Protein AF-A0A8T4CBI4-F1 (afdb_monomer_lite)

pLDDT: mean 75.34, std 15.31, range [40.38, 96.62]

Organism: NCBI:txid3101447

Structure (mmCIF, N/CA/C/O backbone):
data_AF-A0A8T4CBI4-F1
#
_entry.id   AF-A0A8T4CBI4-F1
#
loop_
_atom_site.group_PDB
_atom_site.id
_atom_site.type_symbol
_atom_site.label_atom_id
_atom_site.label_alt_id
_atom_site.label_comp_id
_atom_site.label_asym_id
_atom_site.label_entity_id
_atom_site.label_seq_id
_atom_site.pdbx_PDB_ins_code
_atom_site.Cartn_x
_atom_site.Cartn_y
_atom_site.Cartn_z
_atom_site.occupancy
_atom_site.B_iso_or_equiv
_atom_site.auth_seq_id
_atom_site.auth_comp_id
_atom_site.auth_asym_id
_atom_site.auth_atom_id
_atom_site.pdbx_PDB_model_num
ATOM 1 N N . MET A 1 1 ? 56.272 12.645 -73.907 1.00 56.94 1 MET A N 1
ATOM 2 C CA . MET A 1 1 ? 56.047 13.075 -72.500 1.00 56.94 1 MET A CA 1
ATOM 3 C C . MET A 1 1 ? 54.605 13.491 -72.142 1.00 56.94 1 MET A C 1
ATOM 5 O O . MET A 1 1 ? 54.309 13.573 -70.959 1.00 56.94 1 MET A O 1
ATOM 9 N N . SER A 1 2 ? 53.680 13.705 -73.094 1.00 59.00 2 SER A N 1
ATOM 10 C CA . SER A 1 2 ? 52.311 14.206 -72.811 1.00 59.00 2 SER A CA 1
ATOM 11 C C . SER A 1 2 ? 51.324 13.160 -72.234 1.00 59.00 2 SER A C 1
ATOM 13 O O . SER A 1 2 ? 50.484 13.489 -71.396 1.00 59.00 2 SER A O 1
ATOM 15 N N . ALA A 1 3 ? 51.456 11.877 -72.597 1.00 58.94 3 ALA A N 1
ATOM 16 C CA . ALA A 1 3 ? 50.521 10.820 -72.178 1.00 58.94 3 ALA A CA 1
ATOM 17 C C . ALA A 1 3 ? 50.586 10.481 -70.672 1.00 58.94 3 ALA A C 1
ATOM 19 O O . ALA A 1 3 ? 49.548 10.287 -70.037 1.00 58.94 3 ALA A O 1
ATOM 20 N N . ASN A 1 4 ? 51.781 10.504 -70.068 1.00 58.34 4 ASN A N 1
ATOM 21 C CA . ASN A 1 4 ? 51.952 10.207 -68.639 1.00 58.34 4 ASN A CA 1
ATOM 22 C C . ASN A 1 4 ? 51.304 11.261 -67.730 1.00 58.34 4 ASN A C 1
ATOM 24 O O . ASN A 1 4 ? 50.775 10.919 -66.675 1.00 58.34 4 ASN A O 1
ATOM 28 N N . LYS A 1 5 ? 51.258 12.531 -68.155 1.00 59.59 5 LYS A N 1
ATOM 29 C CA . LYS A 1 5 ? 50.624 13.609 -67.381 1.00 59.59 5 LYS A CA 1
ATOM 30 C C . LYS A 1 5 ? 49.101 13.431 -67.302 1.00 59.59 5 LYS A C 1
ATOM 32 O O . LYS A 1 5 ? 48.516 13.604 -66.236 1.00 59.59 5 LYS A O 1
ATOM 37 N N . LYS A 1 6 ? 48.451 13.015 -68.399 1.00 60.78 6 LYS A N 1
ATOM 38 C CA . LYS A 1 6 ? 46.998 12.750 -68.424 1.00 60.78 6 LYS A CA 1
ATOM 39 C C . LYS A 1 6 ? 46.601 11.554 -67.551 1.00 60.78 6 LYS A C 1
ATOM 41 O O . LYS A 1 6 ? 45.594 11.634 -66.852 1.00 60.78 6 LYS A O 1
ATOM 46 N N . LEU A 1 7 ? 47.403 10.488 -67.545 1.00 60.47 7 LEU A N 1
ATOM 47 C CA . LEU A 1 7 ? 47.149 9.285 -66.742 1.00 60.47 7 LEU A CA 1
ATOM 48 C C . LEU A 1 7 ? 47.291 9.556 -65.234 1.00 60.47 7 LEU A C 1
ATOM 50 O O . LEU A 1 7 ? 46.449 9.123 -64.447 1.00 60.47 7 LEU A O 1
ATOM 54 N N . TRP A 1 8 ? 48.286 10.358 -64.842 1.00 60.00 8 TRP A N 1
ATOM 55 C CA . TRP A 1 8 ? 48.446 10.824 -63.461 1.00 60.00 8 TRP A CA 1
ATOM 56 C C . TRP A 1 8 ? 47.284 11.713 -63.000 1.00 60.00 8 TRP A C 1
ATOM 58 O O . TRP A 1 8 ? 46.697 11.446 -61.955 1.00 60.00 8 TRP A O 1
ATOM 68 N N . HIS A 1 9 ? 46.870 12.701 -63.803 1.00 60.59 9 HIS A N 1
ATOM 69 C CA . HIS A 1 9 ? 45.716 13.553 -63.475 1.00 60.59 9 HIS A CA 1
ATOM 70 C C . HIS A 1 9 ? 44.368 12.811 -63.481 1.00 60.59 9 HIS A C 1
ATOM 72 O O . HIS A 1 9 ? 43.396 13.293 -62.898 1.00 60.59 9 HIS A O 1
ATOM 78 N N . SER A 1 10 ? 44.270 11.676 -64.176 1.00 64.50 10 SER A N 1
ATOM 79 C CA . SER A 1 10 ? 43.094 10.800 -64.138 1.00 64.50 10 SER A CA 1
ATOM 80 C C . SER A 1 10 ? 43.051 9.993 -62.841 1.00 64.50 10 SER A C 1
ATOM 82 O O . SER A 1 10 ? 42.012 9.950 -62.185 1.00 64.50 10 SER A O 1
ATOM 84 N N . LYS A 1 11 ? 44.181 9.393 -62.436 1.00 64.31 11 LYS A N 1
ATOM 85 C CA . LYS A 1 11 ? 44.272 8.628 -61.183 1.00 64.31 11 LYS A CA 1
ATOM 86 C C . LYS A 1 11 ? 44.026 9.512 -59.960 1.00 64.31 11 LYS A C 1
ATOM 88 O O . LYS A 1 11 ? 43.230 9.141 -59.106 1.00 64.31 11 LYS A O 1
ATOM 93 N N . THR A 1 12 ? 44.611 10.710 -59.901 1.00 69.69 12 THR A N 1
ATOM 94 C CA . THR A 1 12 ? 44.400 11.625 -58.764 1.00 69.69 12 THR A CA 1
ATOM 95 C C . THR A 1 12 ? 42.949 12.097 -58.636 1.00 69.69 12 THR A C 1
ATOM 97 O O . THR A 1 12 ? 42.448 12.212 -57.522 1.00 69.69 12 THR A O 1
ATOM 100 N N . ARG A 1 13 ? 42.233 12.284 -59.755 1.00 69.12 13 ARG A N 1
ATOM 101 C CA . ARG A 1 13 ? 40.793 12.605 -59.752 1.00 69.12 13 ARG A CA 1
ATOM 102 C C . ARG A 1 13 ? 39.902 11.435 -59.332 1.00 69.12 13 ARG A C 1
ATOM 104 O O . ARG A 1 13 ? 38.857 11.660 -58.731 1.00 69.12 13 ARG A O 1
ATOM 111 N N . ALA A 1 14 ? 40.282 10.196 -59.641 1.00 73.88 14 ALA A N 1
ATOM 112 C CA . ALA A 1 14 ? 39.563 9.019 -59.156 1.00 73.88 14 ALA A CA 1
ATOM 113 C C . ALA A 1 14 ? 39.744 8.842 -57.638 1.00 73.88 14 ALA A C 1
ATOM 115 O O . ALA A 1 14 ? 38.766 8.601 -56.937 1.00 73.88 14 ALA A O 1
ATOM 116 N N . HIS A 1 15 ? 40.961 9.055 -57.122 1.00 77.75 15 HIS A N 1
ATOM 117 C CA . HIS A 1 15 ? 41.234 9.025 -55.682 1.00 77.75 15 HIS A CA 1
ATOM 118 C C . HIS A 1 15 ? 40.478 10.118 -54.919 1.00 77.75 15 HIS A C 1
ATOM 120 O O . HIS A 1 15 ? 39.881 9.821 -53.888 1.00 77.75 15 HIS A O 1
ATOM 126 N N . SER A 1 16 ? 40.426 11.350 -55.439 1.00 81.19 16 SER A N 1
ATOM 127 C CA . SER A 1 16 ? 39.676 12.428 -54.781 1.00 81.19 16 SER A CA 1
ATOM 128 C C . SER A 1 16 ? 38.166 12.168 -54.764 1.00 81.19 16 SER A C 1
ATOM 130 O O . SER A 1 16 ? 37.506 12.455 -53.770 1.00 81.19 16 SER A O 1
ATOM 132 N N . ARG A 1 17 ? 37.611 11.576 -55.831 1.00 79.12 17 ARG A N 1
ATOM 133 C CA . ARG A 1 17 ? 36.195 11.170 -55.889 1.00 79.12 17 ARG A CA 1
ATOM 134 C C . ARG A 1 17 ? 35.881 10.008 -54.951 1.00 79.12 17 ARG A C 1
ATOM 136 O O . ARG A 1 17 ? 34.849 10.039 -54.293 1.00 79.12 17 ARG A O 1
ATOM 143 N N . ALA A 1 18 ? 36.766 9.015 -54.868 1.00 78.31 18 ALA A N 1
ATOM 144 C CA . ALA A 1 18 ? 36.611 7.896 -53.943 1.00 78.31 18 ALA A CA 1
ATOM 145 C C . ALA A 1 18 ? 36.666 8.372 -52.485 1.00 78.31 18 ALA A C 1
ATOM 147 O O . ALA A 1 18 ? 35.815 7.994 -51.689 1.00 78.31 18 ALA A O 1
ATOM 148 N N . GLN A 1 19 ? 37.604 9.260 -52.146 1.00 85.31 19 GLN A N 1
ATOM 149 C CA . GLN A 1 19 ? 37.692 9.838 -50.807 1.00 85.31 19 GLN A CA 1
ATOM 150 C C . GLN A 1 19 ? 36.452 10.675 -50.466 1.00 85.31 19 GLN A C 1
ATOM 152 O O . GLN A 1 19 ? 35.907 10.517 -49.380 1.00 85.31 19 GLN A O 1
ATOM 157 N N . ALA A 1 20 ? 35.957 11.493 -51.400 1.00 86.62 20 ALA A N 1
ATOM 158 C CA . ALA A 1 20 ? 34.727 12.260 -51.201 1.00 86.62 20 ALA A CA 1
ATOM 159 C C . ALA A 1 20 ? 33.507 11.354 -50.951 1.00 86.62 20 ALA A C 1
ATOM 161 O O . ALA A 1 20 ? 32.735 11.619 -50.035 1.00 86.62 20 ALA A O 1
ATOM 162 N N . ALA A 1 21 ? 33.370 10.258 -51.705 1.00 89.00 21 ALA A N 1
ATOM 163 C CA . ALA A 1 21 ? 32.294 9.286 -51.512 1.00 89.00 21 ALA A CA 1
ATOM 164 C C . ALA A 1 21 ? 32.385 8.566 -50.154 1.00 89.00 21 ALA A C 1
ATOM 166 O O . ALA A 1 21 ? 31.369 8.346 -49.501 1.00 89.00 21 ALA A O 1
ATOM 167 N N . VAL A 1 22 ? 33.598 8.228 -49.702 1.00 89.25 22 VAL A N 1
ATOM 168 C CA . VAL A 1 22 ? 33.826 7.620 -48.379 1.00 89.25 22 VAL A CA 1
ATOM 169 C C . VAL A 1 22 ? 33.464 8.598 -47.261 1.00 89.25 22 VAL A C 1
ATOM 171 O O . VAL A 1 22 ? 32.841 8.200 -46.281 1.00 89.25 22 VAL A O 1
ATOM 174 N N . THR A 1 23 ? 33.821 9.875 -47.400 1.00 89.75 23 THR A N 1
ATOM 175 C CA . THR A 1 23 ? 33.485 10.907 -46.413 1.00 89.75 23 THR A CA 1
ATOM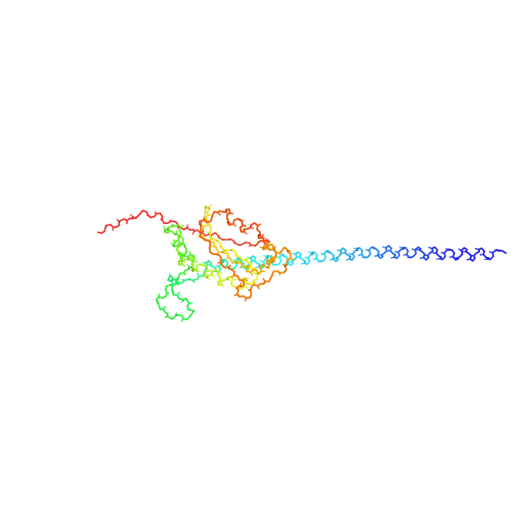 176 C C . THR A 1 23 ? 31.977 11.157 -46.339 1.00 89.75 23 THR A C 1
ATOM 178 O O . THR A 1 23 ? 31.442 11.228 -45.238 1.00 89.75 23 THR A O 1
ATOM 181 N N . ASP A 1 24 ? 31.281 11.217 -47.477 1.00 90.25 24 ASP A N 1
ATOM 182 C CA . ASP A 1 24 ? 29.820 11.374 -47.534 1.00 90.25 24 ASP A CA 1
ATOM 183 C C . ASP A 1 24 ? 29.086 10.178 -46.902 1.00 90.25 24 ASP A C 1
ATOM 185 O O . ASP A 1 24 ? 28.220 10.344 -46.041 1.00 90.25 24 ASP A O 1
ATOM 189 N N . ALA A 1 25 ? 29.520 8.952 -47.218 1.00 93.56 25 ALA A N 1
ATOM 190 C CA . ALA A 1 25 ? 28.998 7.741 -46.588 1.00 93.56 25 ALA A CA 1
ATOM 191 C C . ALA A 1 25 ? 29.244 7.714 -45.068 1.00 93.56 25 ALA A C 1
ATOM 193 O O . ALA A 1 25 ? 28.381 7.277 -44.308 1.00 93.56 25 ALA A O 1
ATOM 194 N N . LEU A 1 26 ? 30.399 8.202 -44.604 1.00 93.44 26 LEU A N 1
ATOM 195 C CA . LEU A 1 26 ? 30.724 8.277 -43.180 1.00 93.44 26 LEU A CA 1
ATOM 196 C C . LEU A 1 26 ? 29.842 9.306 -42.458 1.00 93.44 26 LEU A C 1
ATOM 198 O O . LEU A 1 26 ? 29.336 9.013 -41.375 1.00 93.44 26 LEU A O 1
ATOM 202 N N . PHE A 1 27 ? 29.586 10.468 -43.068 1.00 93.81 27 PHE A N 1
ATOM 203 C CA . PHE A 1 27 ? 28.633 11.443 -42.531 1.00 93.81 27 PHE A CA 1
ATOM 204 C C . PHE A 1 27 ? 27.212 10.879 -42.466 1.00 93.81 27 PHE A C 1
ATOM 206 O O . PHE A 1 27 ? 26.548 11.029 -41.440 1.00 93.81 27 PHE A O 1
ATOM 213 N N . LEU A 1 28 ? 26.769 10.166 -43.505 1.00 94.81 28 LEU A N 1
ATOM 214 C CA . LEU A 1 28 ? 25.471 9.496 -43.499 1.00 94.81 28 LEU A CA 1
ATOM 215 C C . LEU A 1 28 ? 25.377 8.469 -42.360 1.00 94.81 28 LEU A C 1
ATOM 217 O O . LEU A 1 28 ? 24.390 8.454 -41.628 1.00 94.81 28 LEU A O 1
ATOM 221 N N . LEU A 1 29 ? 26.413 7.649 -42.158 1.00 95.06 29 LEU A N 1
ATOM 222 C CA . LEU A 1 29 ? 26.451 6.672 -41.067 1.00 95.06 29 LEU A CA 1
ATOM 223 C C . LEU A 1 29 ? 26.423 7.331 -39.683 1.00 95.06 29 LEU A C 1
ATOM 225 O O . LEU A 1 29 ? 25.732 6.832 -38.795 1.00 95.06 29 LEU A O 1
ATOM 229 N N . ILE A 1 30 ? 27.111 8.459 -39.482 1.00 96.00 30 ILE A N 1
ATOM 230 C CA . ILE A 1 30 ? 27.039 9.229 -38.227 1.00 96.00 30 ILE A CA 1
ATOM 231 C C . ILE A 1 30 ? 25.616 9.752 -37.982 1.00 96.00 30 ILE A C 1
ATOM 233 O O . ILE A 1 30 ? 25.094 9.651 -36.869 1.00 96.00 30 ILE A O 1
ATOM 237 N N . ILE A 1 31 ? 24.953 10.277 -39.012 1.00 95.44 31 ILE A N 1
ATOM 238 C CA . ILE A 1 31 ? 23.580 10.782 -38.883 1.00 95.44 31 ILE A CA 1
ATOM 239 C C . ILE A 1 31 ? 22.623 9.632 -38.552 1.00 95.44 31 ILE A C 1
ATOM 241 O O . ILE A 1 31 ? 21.851 9.728 -37.602 1.00 95.44 31 ILE A O 1
ATOM 245 N N . VAL A 1 32 ? 22.705 8.514 -39.276 1.00 96.62 32 VAL A N 1
ATOM 246 C CA . VAL A 1 32 ? 21.825 7.357 -39.050 1.00 96.62 32 VAL A CA 1
ATOM 247 C C . VAL A 1 32 ? 22.067 6.744 -37.670 1.00 96.62 32 VAL A C 1
ATOM 249 O O . VAL A 1 32 ? 21.110 6.511 -36.935 1.00 96.62 32 VAL A O 1
ATOM 252 N N . SER A 1 33 ? 23.327 6.534 -37.281 1.00 95.50 33 SER A N 1
ATOM 253 C CA . SER A 1 33 ? 23.673 5.986 -35.963 1.00 95.50 33 SER A CA 1
ATOM 254 C C . SER A 1 33 ? 23.206 6.887 -34.818 1.00 95.50 33 SER A C 1
ATOM 256 O O . SER A 1 33 ? 22.583 6.390 -33.879 1.00 95.50 33 SER A O 1
ATOM 258 N N . SER A 1 34 ? 23.412 8.204 -34.907 1.00 95.31 34 SER A N 1
ATOM 259 C CA . SER A 1 34 ? 22.943 9.138 -33.876 1.00 95.31 34 SER A CA 1
ATOM 260 C C . SER A 1 34 ? 21.417 9.155 -33.769 1.00 95.31 34 SER A C 1
ATOM 262 O O . SER A 1 34 ? 20.882 9.106 -32.661 1.00 95.31 34 SER A O 1
ATOM 264 N N . LEU A 1 35 ? 20.710 9.113 -34.902 1.00 95.81 35 LEU A N 1
ATOM 265 C CA . LEU A 1 35 ? 19.251 9.056 -34.933 1.00 95.81 35 LEU A CA 1
ATOM 266 C C . LEU A 1 35 ? 18.718 7.731 -34.365 1.00 95.81 35 LEU A C 1
ATOM 268 O O . LEU A 1 35 ? 17.775 7.739 -33.579 1.00 95.81 35 LEU A O 1
ATOM 272 N N . THR A 1 36 ? 19.358 6.599 -34.674 1.00 96.62 36 THR A N 1
ATOM 273 C CA . THR A 1 36 ? 18.994 5.298 -34.084 1.00 96.62 36 THR A CA 1
ATOM 274 C C . THR A 1 36 ? 19.276 5.234 -32.585 1.00 96.62 36 THR A C 1
ATOM 276 O O . THR A 1 36 ? 18.447 4.721 -31.837 1.00 96.62 36 THR A O 1
ATOM 279 N N . GLY A 1 37 ? 20.395 5.802 -32.123 1.00 96.38 37 GLY A N 1
ATOM 280 C CA . GLY A 1 37 ? 20.727 5.869 -30.701 1.00 96.38 37 GLY A CA 1
ATOM 281 C C . GLY A 1 37 ? 19.736 6.742 -29.936 1.00 96.38 37 GLY A C 1
ATOM 282 O O . GLY A 1 37 ? 19.248 6.348 -28.878 1.00 96.38 37 GLY A O 1
ATOM 283 N N . PHE A 1 38 ? 19.367 7.889 -30.509 1.00 95.69 38 PHE A N 1
ATOM 284 C CA . PHE A 1 38 ? 18.336 8.757 -29.952 1.00 95.69 38 PHE A CA 1
ATOM 285 C C . PHE A 1 38 ? 16.977 8.050 -29.866 1.00 95.69 38 PHE A C 1
ATOM 287 O O . PHE A 1 38 ? 16.362 8.045 -28.800 1.00 95.69 38 PHE A O 1
ATOM 294 N N . LEU A 1 39 ? 16.529 7.407 -30.950 1.00 95.56 39 LEU A N 1
ATOM 295 C CA . LEU A 1 39 ? 15.267 6.660 -30.968 1.00 95.56 39 LEU A CA 1
ATOM 296 C C . LEU A 1 39 ? 15.263 5.511 -29.957 1.00 95.56 39 LEU A C 1
ATOM 298 O O . LEU A 1 39 ? 14.252 5.288 -29.296 1.00 95.56 39 LEU A O 1
ATOM 302 N N . PHE A 1 40 ? 16.389 4.815 -29.799 1.00 96.31 40 PHE A N 1
ATOM 303 C CA . PHE A 1 40 ? 16.523 3.745 -28.817 1.00 96.31 40 PHE A CA 1
ATOM 304 C C . PHE A 1 40 ? 16.389 4.268 -27.383 1.00 96.31 40 PHE A C 1
ATOM 306 O O . PHE A 1 40 ? 15.603 3.732 -26.604 1.00 96.31 40 PHE A O 1
ATOM 313 N N . ILE A 1 41 ? 17.101 5.347 -27.040 1.00 94.88 41 ILE A N 1
ATOM 314 C CA . ILE A 1 41 ? 17.013 5.972 -25.712 1.00 94.88 41 ILE A CA 1
ATOM 315 C C . ILE A 1 41 ? 15.592 6.474 -25.451 1.00 94.88 41 ILE A C 1
ATOM 317 O O . ILE A 1 41 ? 15.051 6.265 -24.366 1.00 94.88 41 ILE A O 1
ATOM 321 N N . PHE A 1 42 ? 14.972 7.112 -26.445 1.00 95.44 42 PHE A N 1
ATOM 322 C CA . PHE A 1 42 ? 13.598 7.586 -26.342 1.00 95.44 42 PHE A CA 1
ATOM 323 C C . PHE A 1 42 ? 12.624 6.432 -26.079 1.00 95.44 42 PHE A C 1
ATOM 325 O O . PHE A 1 42 ? 11.854 6.496 -25.123 1.00 95.44 42 PHE A O 1
ATOM 332 N N . ALA A 1 43 ? 12.693 5.356 -26.866 1.00 94.25 43 ALA A N 1
ATOM 333 C CA . ALA A 1 43 ? 11.831 4.188 -26.702 1.00 94.25 43 ALA A CA 1
ATOM 334 C C . ALA A 1 43 ? 12.039 3.501 -25.342 1.00 94.25 43 ALA A C 1
ATOM 336 O O . ALA A 1 43 ? 11.063 3.151 -24.677 1.00 94.25 43 ALA A O 1
ATOM 337 N N . ALA A 1 44 ? 13.290 3.361 -24.893 1.00 93.38 44 ALA A N 1
ATOM 338 C CA . ALA A 1 44 ? 13.614 2.772 -23.596 1.00 93.38 44 ALA A CA 1
ATOM 339 C C . ALA A 1 44 ? 13.059 3.608 -22.430 1.00 93.38 44 ALA A C 1
ATOM 341 O O . ALA A 1 44 ? 12.428 3.070 -21.519 1.00 93.38 44 ALA A O 1
ATOM 342 N N . ASN A 1 45 ? 13.242 4.930 -22.476 1.00 93.31 45 ASN A N 1
ATOM 343 C CA . ASN A 1 45 ? 12.732 5.834 -21.446 1.00 93.31 45 ASN A CA 1
ATOM 344 C C . ASN A 1 45 ? 11.204 5.905 -21.446 1.00 93.31 45 ASN A C 1
ATOM 346 O O . ASN A 1 45 ? 10.598 5.937 -20.378 1.00 93.31 45 ASN A O 1
ATOM 350 N N . TYR A 1 46 ? 10.581 5.897 -22.625 1.00 93.69 46 TYR A N 1
ATOM 351 C CA . TYR A 1 46 ? 9.129 5.852 -22.749 1.00 93.69 46 TYR A CA 1
ATOM 352 C C . TYR A 1 46 ? 8.560 4.558 -22.157 1.00 93.69 46 TYR A C 1
ATOM 354 O O . TYR A 1 46 ? 7.659 4.615 -21.325 1.00 93.69 46 TYR A O 1
ATOM 362 N N . GLY A 1 47 ? 9.129 3.401 -22.515 1.00 89.69 47 GLY A N 1
ATOM 363 C CA . GLY A 1 47 ? 8.706 2.107 -21.976 1.00 89.69 47 GLY A CA 1
ATOM 364 C C . GLY A 1 47 ? 8.831 2.047 -20.455 1.00 89.69 47 GLY A C 1
ATOM 365 O O . GLY A 1 47 ? 7.897 1.624 -19.776 1.00 89.69 47 GLY A O 1
ATOM 366 N N . LYS A 1 48 ? 9.941 2.558 -19.909 1.00 91.06 48 LYS A N 1
ATOM 367 C CA . LYS A 1 48 ? 10.118 2.690 -18.460 1.00 91.06 48 LYS A CA 1
ATOM 368 C C . LYS A 1 48 ? 9.056 3.599 -17.835 1.00 91.06 48 LYS A C 1
ATOM 370 O O . LYS A 1 48 ? 8.433 3.208 -16.857 1.00 91.06 48 LYS A O 1
ATOM 375 N N . GLY A 1 49 ? 8.819 4.775 -18.416 1.00 91.06 49 GLY A N 1
ATOM 376 C CA . GLY A 1 49 ? 7.832 5.730 -17.910 1.00 91.06 49 GLY A CA 1
ATOM 377 C C . GLY A 1 49 ? 6.411 5.163 -17.884 1.00 91.06 49 GLY A C 1
ATOM 378 O O . GLY A 1 49 ? 5.713 5.313 -16.884 1.00 91.06 49 GLY A O 1
ATOM 379 N N . ILE A 1 50 ? 6.004 4.459 -18.944 1.00 91.12 50 ILE A N 1
ATOM 380 C CA . ILE A 1 50 ? 4.699 3.789 -19.000 1.00 91.12 50 ILE A CA 1
ATOM 381 C C . ILE A 1 50 ? 4.621 2.652 -17.983 1.00 91.12 50 ILE A C 1
ATOM 383 O O . ILE A 1 50 ? 3.631 2.565 -17.267 1.00 91.12 50 ILE A O 1
ATOM 387 N N . SER A 1 51 ? 5.657 1.816 -17.868 1.00 89.81 51 SER A N 1
ATOM 388 C CA . SER A 1 51 ? 5.677 0.741 -16.870 1.00 89.81 51 SER A CA 1
ATOM 389 C C . SER A 1 51 ? 5.549 1.285 -15.445 1.00 89.81 51 SER A C 1
ATOM 391 O O . SER A 1 51 ? 4.772 0.753 -14.657 1.00 89.81 51 SER A O 1
ATOM 393 N N . ASP A 1 52 ? 6.273 2.358 -15.118 1.00 87.81 52 ASP A N 1
ATOM 394 C CA . ASP A 1 52 ? 6.198 3.006 -13.807 1.00 87.81 52 ASP A CA 1
ATOM 395 C C . ASP A 1 52 ? 4.802 3.603 -13.556 1.00 87.81 52 ASP A C 1
ATOM 397 O O . ASP A 1 52 ? 4.290 3.540 -12.437 1.00 87.81 52 ASP A O 1
ATOM 401 N N . GLN A 1 53 ? 4.169 4.169 -14.588 1.00 88.50 53 GLN A N 1
ATOM 402 C CA . GLN A 1 53 ? 2.824 4.735 -14.500 1.00 88.50 53 GLN A CA 1
ATOM 403 C C . GLN A 1 53 ? 1.746 3.660 -14.314 1.00 88.50 53 GLN A C 1
ATOM 405 O O . GLN A 1 53 ? 0.873 3.834 -13.467 1.00 88.50 53 GLN A O 1
ATOM 410 N N . VAL A 1 54 ? 1.816 2.558 -15.065 1.00 89.19 54 VAL A N 1
ATOM 411 C CA . VAL A 1 54 ? 0.887 1.423 -14.938 1.00 89.19 54 VAL A CA 1
ATOM 412 C C . VAL A 1 54 ? 0.979 0.832 -13.536 1.00 89.19 54 VAL A C 1
ATOM 414 O O . VAL A 1 54 ? -0.025 0.787 -12.838 1.00 89.19 54 VAL A O 1
ATOM 417 N N . ASN A 1 55 ? 2.191 0.531 -13.061 1.00 87.44 55 ASN A N 1
ATOM 418 C CA . ASN A 1 55 ? 2.394 -0.010 -11.715 1.00 87.44 55 ASN A CA 1
ATOM 419 C C . ASN A 1 55 ? 1.843 0.921 -10.619 1.00 87.44 55 ASN A C 1
ATOM 421 O O . ASN A 1 55 ? 1.245 0.466 -9.647 1.00 87.44 55 ASN A O 1
ATOM 425 N N . ARG A 1 56 ? 2.025 2.242 -10.756 1.00 86.19 56 ARG A N 1
ATOM 426 C CA . ARG A 1 56 ? 1.456 3.215 -9.807 1.00 86.19 56 ARG A CA 1
ATOM 427 C C . ARG A 1 56 ? -0.071 3.220 -9.827 1.00 86.19 56 ARG A C 1
ATOM 429 O O . ARG A 1 56 ? -0.671 3.299 -8.756 1.00 86.19 56 ARG A O 1
ATOM 436 N N . ASN A 1 57 ? -0.677 3.167 -11.010 1.00 88.56 57 ASN A N 1
ATOM 437 C CA . ASN A 1 57 ? -2.129 3.147 -11.157 1.00 88.56 57 ASN A CA 1
ATOM 438 C C . ASN A 1 57 ? -2.725 1.858 -10.584 1.00 88.56 57 ASN A C 1
ATOM 440 O O . ASN A 1 57 ? -3.641 1.945 -9.772 1.00 88.56 57 ASN A O 1
ATOM 444 N N . ASP A 1 58 ? -2.152 0.699 -10.909 1.00 89.44 58 ASP A N 1
ATOM 445 C CA . ASP A 1 58 ? -2.595 -0.600 -10.394 1.00 89.44 58 ASP A CA 1
ATOM 446 C C . ASP A 1 58 ? -2.535 -0.632 -8.860 1.00 89.44 58 ASP A C 1
ATOM 448 O O . ASP A 1 58 ? -3.495 -1.018 -8.193 1.00 89.44 58 ASP A O 1
ATOM 452 N N . ASN A 1 59 ? -1.443 -0.126 -8.276 1.00 88.00 59 ASN A N 1
ATOM 453 C CA . ASN A 1 59 ? -1.299 -0.026 -6.824 1.00 88.00 59 ASN A CA 1
ATOM 454 C C . ASN A 1 59 ? -2.332 0.922 -6.201 1.00 88.00 59 ASN A C 1
ATOM 456 O O . ASN A 1 59 ? -2.834 0.660 -5.109 1.00 88.00 59 ASN A O 1
ATOM 460 N N . PHE A 1 60 ? -2.663 2.024 -6.878 1.00 88.69 60 PHE A N 1
ATOM 461 C CA . PHE A 1 60 ? -3.659 2.979 -6.396 1.00 88.69 60 PHE A CA 1
ATOM 462 C C . PHE A 1 60 ? -5.071 2.390 -6.448 1.00 88.69 60 PHE A C 1
ATOM 464 O O . PHE A 1 60 ? -5.833 2.516 -5.488 1.00 88.69 60 PHE A O 1
ATOM 471 N N . GLU A 1 61 ? -5.417 1.719 -7.545 1.00 90.38 61 GLU A N 1
ATOM 472 C CA . GLU A 1 61 ? -6.704 1.050 -7.723 1.00 90.38 61 GLU A CA 1
ATOM 473 C C . GLU A 1 61 ? -6.879 -0.101 -6.734 1.00 90.38 61 GLU A C 1
ATOM 475 O O . GLU A 1 61 ? -7.941 -0.222 -6.110 1.00 90.38 61 GLU A O 1
ATOM 480 N N . PHE A 1 62 ? -5.827 -0.897 -6.525 1.00 91.75 62 PHE A N 1
ATOM 481 C CA . PHE A 1 62 ? -5.820 -1.946 -5.516 1.00 91.75 62 PHE A CA 1
ATOM 482 C C . PHE A 1 62 ? -5.986 -1.356 -4.114 1.00 91.75 62 PHE A C 1
ATOM 484 O O . PHE A 1 62 ? -6.886 -1.773 -3.391 1.00 91.75 62 PHE A O 1
ATOM 491 N N . ALA A 1 63 ? -5.200 -0.339 -3.743 1.00 89.50 63 ALA A N 1
ATOM 492 C CA . ALA A 1 63 ? -5.308 0.314 -2.438 1.00 89.50 63 ALA A CA 1
ATOM 493 C C . ALA A 1 63 ? -6.702 0.926 -2.207 1.00 89.50 63 ALA A C 1
ATOM 495 O O . ALA A 1 63 ? -7.263 0.803 -1.119 1.00 89.50 63 ALA A O 1
ATOM 496 N N . SER A 1 64 ? -7.299 1.545 -3.229 1.00 91.75 64 SER A N 1
ATOM 497 C CA . SER A 1 64 ? -8.661 2.086 -3.154 1.00 91.75 64 SER A CA 1
ATOM 498 C C . SER A 1 64 ? -9.707 0.985 -2.970 1.00 91.75 64 SER A C 1
ATOM 500 O O . SER A 1 64 ? -10.625 1.127 -2.161 1.00 91.75 64 SER A O 1
ATOM 502 N N . SER A 1 65 ? -9.566 -0.122 -3.699 1.00 92.50 65 SER A N 1
ATOM 503 C CA . SER A 1 65 ? -10.471 -1.269 -3.605 1.00 92.50 65 SER A CA 1
ATOM 504 C C . SER A 1 65 ? -10.351 -1.954 -2.247 1.00 92.50 65 SER A C 1
ATOM 506 O O . SER A 1 65 ? -11.364 -2.171 -1.591 1.00 92.50 65 SER A O 1
ATOM 508 N N . ALA A 1 66 ? -9.125 -2.182 -1.776 1.00 91.19 66 ALA A N 1
ATOM 509 C CA . ALA A 1 66 ? -8.837 -2.710 -0.450 1.00 91.19 66 ALA A CA 1
ATOM 510 C C . ALA A 1 66 ? -9.426 -1.824 0.654 1.00 91.19 66 ALA A C 1
ATOM 512 O O . ALA A 1 66 ? -10.095 -2.326 1.554 1.00 91.19 66 ALA A O 1
ATOM 513 N N . LEU A 1 67 ? -9.257 -0.500 0.559 1.00 90.50 67 LEU A N 1
ATOM 514 C CA . LEU A 1 67 ? -9.819 0.440 1.527 1.00 90.50 67 LEU A CA 1
ATOM 515 C C . LEU A 1 67 ? -11.350 0.361 1.572 1.00 90.50 67 LEU A C 1
ATOM 517 O O . LEU A 1 67 ? -11.929 0.317 2.655 1.00 90.50 67 LEU A O 1
ATOM 521 N N . LYS A 1 68 ? -12.010 0.281 0.410 1.00 90.06 68 LYS A N 1
ATOM 522 C CA . LYS A 1 68 ? -13.462 0.063 0.342 1.00 90.06 68 LYS A CA 1
ATOM 523 C C . LYS A 1 68 ? -13.842 -1.271 0.978 1.00 90.06 68 LYS A C 1
ATOM 525 O O . LYS A 1 68 ? -14.762 -1.307 1.786 1.00 90.06 68 LYS A O 1
ATOM 530 N N . THR A 1 69 ? -13.132 -2.352 0.667 1.00 90.38 69 THR A N 1
ATOM 531 C CA . THR A 1 69 ? -13.403 -3.666 1.258 1.00 90.38 69 THR A CA 1
ATOM 532 C C . THR A 1 69 ? -13.280 -3.630 2.778 1.00 90.38 69 THR A C 1
ATOM 534 O O . THR A 1 69 ? -14.200 -4.074 3.450 1.00 90.38 69 THR A O 1
ATOM 537 N N . ILE A 1 70 ? -12.221 -3.028 3.327 1.00 90.12 70 ILE A N 1
ATOM 538 C CA . ILE A 1 70 ? -12.039 -2.864 4.780 1.00 90.12 70 ILE A CA 1
ATOM 539 C C . ILE A 1 70 ? -13.198 -2.064 5.392 1.00 90.12 70 ILE A C 1
ATOM 541 O O . ILE A 1 70 ? -13.684 -2.405 6.469 1.00 90.12 70 ILE A O 1
ATOM 545 N N . MET A 1 71 ? -13.681 -1.024 4.704 1.00 86.75 71 MET A N 1
ATOM 546 C CA . MET A 1 71 ? -14.798 -0.208 5.190 1.00 86.75 71 MET A CA 1
ATOM 547 C C . MET A 1 71 ? -16.131 -0.957 5.267 1.00 86.75 71 MET A C 1
ATOM 549 O O . MET A 1 71 ? -16.943 -0.651 6.139 1.00 86.75 71 MET A O 1
ATOM 553 N N . TYR A 1 72 ? -16.354 -1.922 4.372 1.00 84.44 72 TYR A N 1
ATOM 554 C CA . TYR A 1 72 ? -17.615 -2.662 4.253 1.00 84.44 72 TYR A CA 1
ATOM 555 C C . TYR A 1 72 ? -17.517 -4.126 4.703 1.00 84.44 72 TYR A C 1
ATOM 557 O O . TYR A 1 72 ? -18.470 -4.883 4.528 1.00 84.44 72 TYR A O 1
ATOM 565 N N . GLN A 1 73 ? -16.391 -4.546 5.281 1.00 84.69 73 GLN A N 1
ATOM 566 C CA . GLN A 1 73 ? -16.209 -5.917 5.745 1.00 84.69 73 GLN A CA 1
ATOM 567 C C . GLN A 1 73 ? -17.015 -6.178 7.025 1.00 84.69 73 GLN A C 1
ATOM 569 O O . GLN A 1 73 ? -17.017 -5.362 7.947 1.00 84.69 73 GLN A O 1
ATOM 574 N N . SER A 1 74 ? -17.657 -7.344 7.099 1.00 82.44 74 SER A N 1
ATOM 575 C CA . SER A 1 74 ? -18.305 -7.841 8.315 1.00 82.44 74 SER A CA 1
ATOM 576 C C . SER A 1 74 ? -17.293 -8.515 9.248 1.00 82.44 74 SER A C 1
ATOM 578 O O . SER A 1 74 ? -16.425 -9.269 8.801 1.00 82.44 74 SER A O 1
ATOM 580 N N . THR A 1 75 ? -17.413 -8.253 10.547 1.00 81.06 75 THR A N 1
ATOM 581 C CA . THR A 1 75 ? -16.581 -8.795 11.631 1.00 81.06 75 THR A CA 1
ATOM 582 C C . THR A 1 75 ? -17.493 -9.359 12.727 1.00 81.06 75 THR A C 1
ATOM 584 O O . THR A 1 75 ? -18.593 -8.835 12.912 1.00 81.06 75 THR A O 1
ATOM 587 N N . PRO A 1 76 ? -17.091 -10.419 13.455 1.00 75.12 76 PRO A N 1
ATOM 588 C CA . PRO A 1 76 ? -17.899 -10.894 14.567 1.00 75.12 76 PRO A CA 1
ATOM 589 C C . PRO A 1 76 ? -17.794 -9.882 15.711 1.00 75.12 76 PRO A C 1
ATOM 591 O O . PRO A 1 76 ? -16.729 -9.278 15.908 1.00 75.12 76 PRO A O 1
ATOM 594 N N . ARG A 1 77 ? -18.895 -9.692 16.447 1.00 70.69 77 ARG A N 1
ATOM 595 C CA . ARG A 1 77 ? -18.933 -8.786 17.605 1.00 70.69 77 ARG A CA 1
ATOM 596 C C . ARG A 1 77 ? -18.007 -9.270 18.724 1.00 70.69 77 ARG A C 1
ATOM 598 O O . ARG A 1 77 ? -17.269 -8.475 19.302 1.00 70.69 77 ARG A O 1
ATOM 605 N N . ASP A 1 78 ? -17.977 -10.581 18.972 1.00 67.81 78 ASP A N 1
ATOM 606 C CA . ASP A 1 78 ? -16.977 -11.216 19.834 1.00 67.81 78 ASP A CA 1
ATOM 607 C C . ASP A 1 78 ? -15.762 -11.675 19.011 1.00 67.81 78 ASP A C 1
ATOM 609 O O . ASP A 1 78 ? -15.846 -12.550 18.149 1.00 67.81 78 ASP A O 1
ATOM 613 N N . SER A 1 79 ? -14.592 -11.111 19.320 1.00 62.44 79 SER A N 1
ATOM 614 C CA . SER A 1 79 ? -13.313 -11.448 18.681 1.00 62.44 79 SER A CA 1
ATOM 615 C C . SER A 1 79 ? -12.868 -12.908 18.851 1.00 62.44 79 SER A C 1
ATOM 617 O O . SER A 1 79 ? -12.000 -13.368 18.106 1.00 62.44 79 SER A O 1
ATOM 619 N N . ASN A 1 80 ? -13.433 -13.641 19.817 1.00 63.53 80 ASN A N 1
ATOM 620 C CA . ASN A 1 80 ? -13.132 -15.059 20.025 1.00 63.53 80 ASN A CA 1
ATOM 621 C C . ASN A 1 80 ? -13.904 -15.977 19.070 1.00 63.53 80 ASN A C 1
ATOM 623 O O . ASN A 1 80 ? -13.547 -17.148 18.918 1.00 63.53 80 ASN A O 1
ATOM 627 N N . GLN A 1 81 ? -14.943 -15.463 18.413 1.00 64.12 81 GLN A N 1
ATOM 628 C CA . GLN A 1 81 ? -15.750 -16.226 17.474 1.00 64.12 81 GLN A CA 1
ATOM 629 C C . GLN A 1 81 ? -15.158 -16.123 16.065 1.00 64.12 81 GLN A C 1
ATOM 631 O O . GLN A 1 81 ? -14.729 -15.063 15.608 1.00 64.12 81 GLN A O 1
ATOM 636 N N . GLN A 1 82 ? -15.095 -17.247 15.353 1.00 60.22 82 GLN A N 1
ATOM 637 C CA . GLN A 1 82 ? -14.655 -17.262 13.961 1.00 60.22 82 GLN A CA 1
ATOM 638 C C . GLN A 1 82 ? -15.867 -17.147 13.040 1.00 60.22 82 GLN A C 1
ATOM 640 O O . GLN A 1 82 ? -16.794 -17.950 13.132 1.00 60.22 82 GLN A O 1
ATOM 645 N N . ILE A 1 83 ? -15.825 -16.198 12.098 1.00 62.06 83 ILE A N 1
ATOM 646 C CA . ILE A 1 83 ? -16.752 -16.196 10.964 1.00 62.06 83 ILE A CA 1
ATOM 647 C C . ILE A 1 83 ? -16.339 -17.341 10.041 1.00 62.06 83 ILE A C 1
ATOM 649 O O . ILE A 1 83 ? -15.492 -17.174 9.162 1.00 62.06 83 ILE A O 1
ATOM 653 N N . ASN A 1 84 ? -16.927 -18.515 10.232 1.00 58.19 84 ASN A N 1
ATOM 654 C CA . ASN A 1 84 ? -16.965 -19.505 9.170 1.00 58.19 84 ASN A CA 1
ATOM 655 C C . ASN A 1 84 ? -18.156 -19.169 8.274 1.00 58.19 84 ASN A C 1
ATOM 657 O O . ASN A 1 84 ? -19.270 -19.003 8.754 1.00 58.19 84 ASN A O 1
ATOM 661 N N . VAL A 1 85 ? -17.932 -19.109 6.959 1.00 54.00 85 VAL A N 1
ATOM 662 C CA . VAL A 1 85 ? -18.962 -18.841 5.925 1.00 54.00 85 VAL A CA 1
ATOM 663 C C . VAL A 1 85 ? -20.112 -19.871 5.963 1.00 54.00 85 VAL A C 1
ATOM 665 O O . VAL A 1 85 ? -21.153 -19.684 5.346 1.00 54.00 85 VAL A O 1
ATOM 668 N N . LEU A 1 86 ? -19.925 -20.956 6.717 1.00 50.47 86 LEU A N 1
ATOM 669 C CA . LEU A 1 86 ? -20.880 -22.033 6.951 1.00 50.47 86 LEU A CA 1
ATOM 670 C C . LEU A 1 86 ? -21.326 -22.146 8.416 1.00 50.47 86 LEU A C 1
ATOM 672 O O . LEU A 1 86 ? -21.979 -23.134 8.732 1.00 50.47 86 LEU A O 1
ATOM 676 N N . SER A 1 87 ? -20.958 -21.218 9.312 1.00 49.44 87 SER A N 1
ATOM 677 C CA . SER A 1 87 ? -21.391 -21.291 10.713 1.00 49.44 87 SER A CA 1
ATOM 678 C C . SER A 1 87 ? -22.918 -21.202 10.754 1.00 49.44 87 SER A C 1
ATOM 680 O O . SER A 1 87 ? -23.461 -20.139 10.460 1.00 49.44 87 SER A O 1
ATOM 682 N N . PRO A 1 88 ? -23.625 -22.287 11.114 1.00 53.28 88 PRO A N 1
ATOM 683 C CA . PRO A 1 88 ? -25.075 -22.293 11.242 1.00 53.28 88 PRO A CA 1
ATOM 684 C C . PRO A 1 88 ? -25.509 -21.717 12.594 1.00 53.28 88 PRO A C 1
ATOM 686 O O . PRO A 1 88 ? -26.612 -22.003 13.042 1.00 53.28 88 PRO A O 1
ATOM 689 N N . ASP A 1 89 ? -24.621 -20.979 13.263 1.00 59.28 89 ASP A N 1
ATOM 690 C CA . ASP A 1 89 ? -24.806 -20.533 14.632 1.00 59.28 89 ASP A CA 1
ATOM 691 C C . ASP A 1 89 ? -25.775 -19.342 14.629 1.00 59.28 89 ASP A C 1
ATOM 693 O O . ASP A 1 89 ? -25.410 -18.267 14.139 1.00 59.28 89 ASP A O 1
ATOM 697 N N . PRO A 1 90 ? -27.026 -19.523 15.091 1.00 58.50 90 PRO A N 1
ATOM 698 C CA . PRO A 1 90 ? -28.042 -18.476 15.042 1.00 58.50 90 PRO A CA 1
ATOM 699 C C . PRO A 1 90 ? -27.722 -17.304 15.982 1.00 58.50 90 PRO A C 1
ATOM 701 O O . PRO A 1 90 ? -28.337 -16.249 15.848 1.00 58.50 90 PRO A O 1
ATOM 704 N N . ASP A 1 91 ? -26.750 -17.481 16.883 1.00 63.00 91 ASP A N 1
ATOM 705 C CA . ASP A 1 91 ? -26.346 -16.509 17.900 1.00 63.00 91 ASP A CA 1
ATOM 706 C C . ASP A 1 91 ? -25.110 -15.679 17.484 1.00 63.00 91 ASP A C 1
ATOM 708 O O . ASP A 1 91 ? -24.636 -14.838 18.251 1.00 63.00 91 ASP A O 1
ATOM 712 N N . LEU A 1 92 ? -24.557 -15.896 16.280 1.00 67.19 92 LEU A N 1
ATOM 713 C CA . LEU A 1 92 ? -23.399 -15.141 15.794 1.00 67.19 92 LEU A CA 1
ATOM 714 C C . LEU A 1 92 ? -23.819 -13.734 15.331 1.00 67.19 92 LEU A C 1
ATOM 716 O O . LEU A 1 92 ? -24.230 -13.535 14.186 1.00 67.19 92 LEU A O 1
ATOM 720 N N . GLU A 1 93 ? -23.671 -12.740 16.205 1.00 65.81 93 GLU A N 1
ATOM 721 C CA . GLU A 1 93 ? -23.869 -11.333 15.846 1.00 65.81 93 GLU A CA 1
ATOM 722 C C . GLU A 1 93 ? -22.718 -10.819 14.959 1.00 65.81 93 GLU A C 1
ATOM 724 O O . GLU A 1 93 ? -21.537 -10.845 15.330 1.00 65.81 93 GLU A O 1
ATOM 729 N N . LEU A 1 94 ? -23.076 -10.346 13.761 1.00 74.31 94 LEU A N 1
ATOM 730 C CA . LEU A 1 94 ? -22.159 -9.797 12.764 1.00 74.31 94 LEU A CA 1
ATOM 731 C C . LEU A 1 94 ? -22.379 -8.292 12.618 1.00 74.31 94 LEU A C 1
ATOM 733 O O . LEU A 1 94 ? -23.453 -7.866 12.197 1.00 74.31 94 LEU A O 1
ATOM 737 N N . ASP A 1 95 ? -21.327 -7.514 12.860 1.00 75.75 95 ASP A N 1
ATOM 738 C CA . ASP A 1 95 ? -21.322 -6.067 12.653 1.00 75.75 95 ASP A CA 1
ATOM 739 C C . ASP A 1 95 ? -20.382 -5.678 11.508 1.00 75.75 95 ASP A C 1
ATOM 741 O O . ASP A 1 95 ? -19.462 -6.409 11.128 1.00 75.75 95 ASP A O 1
ATOM 745 N N . TYR A 1 96 ? -20.589 -4.491 10.938 1.00 85.06 96 TYR A N 1
ATOM 746 C CA . TYR A 1 96 ? -19.594 -3.906 10.043 1.00 85.06 96 TYR A CA 1
ATOM 747 C C . TYR A 1 96 ? -18.350 -3.514 10.842 1.00 85.06 96 TYR A C 1
ATOM 749 O O . TYR A 1 96 ? -18.452 -2.888 11.896 1.00 85.06 96 TYR A O 1
ATOM 757 N N . LEU A 1 97 ? -17.161 -3.796 10.306 1.00 87.00 97 LEU A N 1
ATOM 758 C CA . LEU A 1 97 ? -15.886 -3.492 10.962 1.00 87.00 97 LEU A CA 1
ATOM 759 C C . LEU A 1 97 ? -15.778 -2.017 11.359 1.00 87.00 97 LEU A C 1
ATOM 761 O O . LEU A 1 97 ? -15.305 -1.693 12.443 1.00 87.00 97 LEU A O 1
ATOM 765 N N . MET A 1 98 ? -16.257 -1.112 10.505 1.00 88.81 98 MET A N 1
ATOM 766 C CA . MET A 1 98 ? -16.248 0.320 10.807 1.00 88.81 98 MET A CA 1
ATOM 767 C C . MET A 1 98 ? -17.284 0.732 11.851 1.00 88.81 98 MET A C 1
ATOM 769 O O . MET A 1 98 ? -17.094 1.769 12.477 1.00 88.81 98 MET A O 1
ATOM 773 N N . ALA A 1 99 ? -18.360 -0.032 12.047 1.00 87.25 99 ALA A N 1
ATOM 774 C CA . ALA A 1 99 ? -19.285 0.208 13.152 1.00 87.25 99 ALA A CA 1
ATOM 775 C C . ALA A 1 99 ? -18.606 -0.160 14.477 1.00 87.25 99 ALA A C 1
ATOM 777 O O . ALA A 1 99 ? -18.481 0.708 15.335 1.00 87.25 99 ALA A O 1
ATOM 778 N N . LEU A 1 100 ? -18.018 -1.361 14.562 1.00 87.44 100 LEU A N 1
ATOM 779 C CA . LEU A 1 100 ? -17.250 -1.813 15.728 1.00 87.44 100 LEU A CA 1
ATOM 780 C C . LEU A 1 100 ? -16.142 -0.816 16.109 1.00 87.44 100 LEU A C 1
ATOM 782 O O . LEU A 1 100 ? -16.021 -0.424 17.264 1.00 87.44 100 LEU A O 1
ATOM 786 N N . VAL A 1 101 ? -15.356 -0.359 15.127 1.00 89.56 101 VAL A N 1
ATOM 787 C CA . VAL A 1 101 ? -14.276 0.619 15.351 1.00 89.56 101 VAL A CA 1
ATOM 788 C C . VAL A 1 101 ? -14.810 1.967 15.841 1.00 89.56 101 VAL A C 1
ATOM 790 O O . VAL A 1 101 ? -14.153 2.625 16.645 1.00 89.56 101 VAL A O 1
ATOM 793 N N . LYS A 1 102 ? -15.972 2.412 15.349 1.00 89.06 102 LYS A N 1
ATOM 794 C CA . LYS A 1 102 ? -16.569 3.686 15.765 1.00 89.06 102 LYS A CA 1
ATOM 795 C C . LYS A 1 102 ? -17.160 3.616 17.159 1.00 89.06 102 LYS A C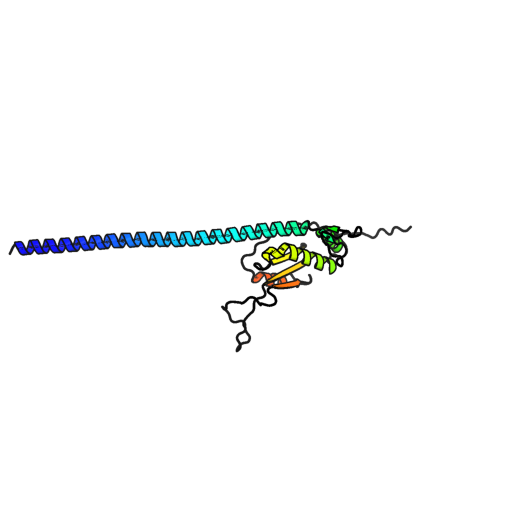 1
ATOM 797 O O . LYS A 1 102 ? -16.962 4.565 17.901 1.00 89.06 102 LYS A O 1
ATOM 802 N N . GLU A 1 103 ? -17.870 2.541 17.482 1.00 87.12 103 GLU A N 1
ATOM 803 C CA . GLU A 1 103 ? -18.467 2.335 18.803 1.00 87.12 103 GLU A CA 1
ATOM 804 C C . GLU A 1 103 ? -17.375 2.269 19.872 1.00 87.12 103 GLU A C 1
ATOM 806 O O . GLU A 1 103 ? -17.371 3.082 20.787 1.00 87.12 103 GLU A O 1
ATOM 811 N N . ASP A 1 104 ? -16.368 1.420 19.669 1.00 87.75 104 ASP A N 1
ATOM 812 C CA . ASP A 1 104 ? -15.243 1.261 20.598 1.00 87.75 104 ASP A CA 1
ATOM 813 C C . ASP A 1 104 ? -14.435 2.561 20.769 1.00 87.75 104 ASP A C 1
ATOM 815 O O . ASP A 1 104 ? -13.987 2.900 21.861 1.00 87.75 104 ASP A O 1
ATOM 819 N N . TYR A 1 105 ? -14.276 3.348 19.699 1.00 88.25 105 TYR A N 1
ATOM 820 C CA . TYR A 1 105 ? -13.622 4.653 19.802 1.00 88.25 105 TYR A CA 1
ATOM 821 C C . TYR A 1 105 ? -14.501 5.730 20.458 1.00 88.25 105 TYR A C 1
ATOM 823 O O . TYR A 1 105 ? -13.956 6.662 21.052 1.00 88.25 105 TYR A O 1
ATOM 831 N N . ALA A 1 106 ? -15.826 5.660 20.318 1.00 87.94 106 ALA A N 1
ATOM 832 C CA . ALA A 1 106 ? -16.742 6.689 20.811 1.00 87.94 106 ALA A CA 1
ATOM 833 C C . ALA A 1 106 ? -16.760 6.783 22.341 1.00 87.94 106 ALA A C 1
ATOM 835 O O . ALA A 1 106 ? -17.025 7.870 22.860 1.00 87.94 106 ALA A O 1
ATOM 836 N N . ASP A 1 107 ? -16.458 5.674 23.019 1.00 82.00 107 ASP A N 1
ATOM 837 C CA . ASP A 1 107 ? -16.469 5.564 24.475 1.00 82.00 107 ASP A CA 1
ATOM 838 C C . ASP A 1 107 ? -15.234 6.236 25.100 1.00 82.00 107 ASP A C 1
ATOM 840 O O . ASP A 1 107 ? -15.358 7.221 25.828 1.00 82.00 107 ASP A O 1
ATOM 844 N N . ASP A 1 108 ? -14.031 5.757 24.758 1.00 84.31 108 ASP A N 1
ATOM 845 C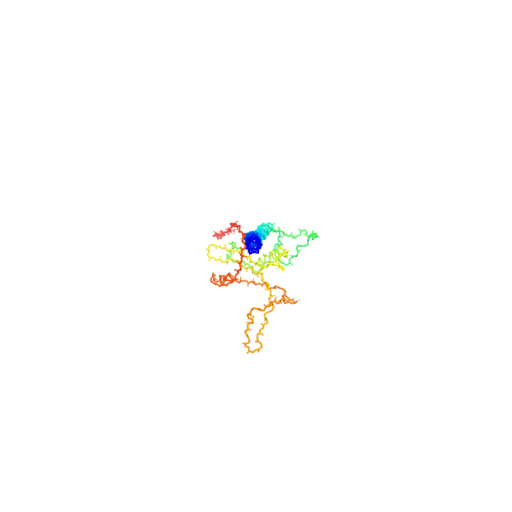 CA . ASP A 1 108 ? -12.783 6.140 25.443 1.00 84.31 108 ASP A CA 1
ATOM 846 C C . ASP A 1 108 ? -11.768 6.876 24.546 1.00 84.31 108 ASP A C 1
ATOM 848 O O . ASP A 1 108 ? -10.648 7.183 24.967 1.00 84.31 108 ASP A O 1
ATOM 852 N N . GLN A 1 109 ? -12.111 7.156 23.282 1.00 83.44 109 GLN A N 1
ATOM 853 C CA . GLN A 1 109 ? -11.193 7.708 22.270 1.00 83.44 109 GLN A CA 1
ATOM 854 C C . GLN A 1 109 ? -9.902 6.884 22.078 1.00 83.44 109 GLN A C 1
ATOM 856 O O . GLN A 1 109 ? -8.857 7.417 21.657 1.00 83.44 109 GLN A O 1
ATOM 861 N N . VAL A 1 110 ? -9.960 5.592 22.404 1.00 84.44 110 VAL A N 1
ATOM 862 C CA . VAL A 1 110 ? -8.888 4.600 22.300 1.00 84.44 110 VAL A CA 1
ATOM 863 C C . VAL A 1 110 ? -9.520 3.290 21.852 1.00 84.44 110 VAL A C 1
ATOM 865 O O . VAL A 1 110 ? -10.547 2.897 22.380 1.00 84.44 110 VAL A O 1
ATOM 868 N N . LEU A 1 111 ? -8.898 2.602 20.893 1.00 87.31 111 LEU A N 1
ATOM 869 C CA . LEU A 1 111 ? -9.369 1.278 20.486 1.00 87.31 111 LEU A CA 1
ATOM 870 C C . LEU A 1 111 ? -8.928 0.215 21.496 1.00 87.31 111 LEU A C 1
ATOM 872 O O . LEU A 1 111 ? -7.749 0.165 21.874 1.00 87.31 111 LEU A O 1
ATOM 876 N N . SER A 1 112 ? -9.843 -0.672 21.864 1.00 87.69 112 SER A N 1
ATOM 877 C CA . SER A 1 112 ? -9.548 -1.867 22.641 1.00 87.69 112 SER A CA 1
ATOM 878 C C . SER A 1 112 ? -8.689 -2.850 21.838 1.00 87.69 112 SER A C 1
ATOM 880 O O . SER A 1 112 ? -8.644 -2.847 20.602 1.00 87.69 112 SER A O 1
ATOM 882 N N . ASP A 1 113 ? -7.965 -3.725 22.539 1.00 84.44 113 ASP A N 1
ATOM 883 C CA . ASP A 1 113 ? -7.061 -4.682 21.890 1.00 84.44 113 ASP A CA 1
ATOM 884 C C . ASP A 1 113 ? -7.800 -5.669 20.978 1.00 84.44 113 ASP A C 1
ATOM 886 O O . ASP A 1 113 ? -7.244 -6.120 19.974 1.00 84.44 113 ASP A O 1
ATOM 890 N N . ASN A 1 114 ? -9.062 -5.976 21.287 1.00 83.62 114 ASN A N 1
ATOM 891 C CA . ASN A 1 114 ? -9.910 -6.822 20.450 1.00 83.62 114 ASN A CA 1
ATOM 892 C C . ASN A 1 114 ? -10.229 -6.137 19.120 1.00 83.62 114 ASN A C 1
ATOM 894 O O . ASN A 1 114 ? -10.002 -6.725 18.060 1.00 83.62 114 ASN A O 1
ATOM 898 N N . THR A 1 115 ? -10.652 -4.873 19.155 1.00 87.12 115 THR A N 1
ATOM 899 C CA . THR A 1 115 ? -10.914 -4.081 17.948 1.00 87.12 115 THR A CA 1
ATOM 900 C C . THR A 1 115 ? -9.657 -3.910 17.106 1.00 87.12 115 THR A C 1
ATOM 902 O O . THR A 1 115 ? -9.695 -4.114 15.892 1.00 87.12 115 THR A O 1
ATOM 905 N N . LYS A 1 116 ? -8.508 -3.628 17.737 1.00 86.31 116 LYS A N 1
ATOM 906 C CA . LYS A 1 116 ? -7.208 -3.559 17.048 1.00 86.31 116 LYS A CA 1
ATOM 907 C C . LYS A 1 116 ? -6.865 -4.874 16.350 1.00 86.31 116 LYS A C 1
ATOM 909 O O . LYS A 1 116 ? -6.452 -4.850 15.193 1.00 86.31 116 LYS A O 1
ATOM 914 N N . ARG A 1 117 ? -7.046 -6.019 17.021 1.00 83.75 117 ARG A N 1
ATOM 915 C CA . ARG A 1 117 ? -6.804 -7.352 16.440 1.00 83.75 117 ARG A CA 1
ATOM 916 C C . ARG A 1 117 ? -7.728 -7.635 15.258 1.00 83.75 117 ARG A C 1
ATOM 918 O O . ARG A 1 117 ? -7.245 -8.081 14.219 1.00 83.75 117 ARG A O 1
ATOM 925 N N . ASN A 1 118 ? -9.022 -7.345 15.388 1.00 84.44 118 ASN A N 1
ATOM 926 C CA . ASN A 1 118 ? -10.002 -7.543 14.317 1.00 84.44 118 ASN A CA 1
ATOM 927 C C . ASN A 1 118 ? -9.692 -6.668 13.100 1.00 84.44 118 ASN A C 1
ATOM 929 O O . ASN A 1 118 ? -9.684 -7.162 11.970 1.00 84.44 118 ASN A O 1
ATOM 933 N N . LEU A 1 119 ? -9.363 -5.397 13.331 1.00 88.00 119 LEU A N 1
ATOM 934 C CA . LEU A 1 119 ? -8.956 -4.462 12.289 1.00 88.00 119 LEU A CA 1
ATOM 935 C C . LEU A 1 119 ? -7.689 -4.945 11.581 1.00 88.00 119 LEU A C 1
ATOM 937 O O . LEU A 1 119 ? -7.662 -5.033 10.360 1.00 88.00 119 LEU A O 1
ATOM 941 N N . ALA A 1 120 ? -6.669 -5.347 12.333 1.00 85.75 120 ALA A N 1
ATOM 942 C CA . ALA A 1 120 ? -5.413 -5.812 11.763 1.00 85.75 120 ALA A CA 1
ATOM 943 C C . ALA A 1 120 ? -5.549 -7.109 10.970 1.00 85.75 120 ALA A C 1
ATOM 945 O O . ALA A 1 120 ? -4.992 -7.233 9.881 1.00 85.75 120 ALA A O 1
ATOM 946 N N . ARG A 1 121 ? -6.309 -8.073 11.501 1.00 84.38 121 ARG A N 1
ATOM 947 C CA . ARG A 1 121 ? -6.592 -9.338 10.821 1.00 84.38 121 ARG A CA 1
ATOM 948 C C . ARG A 1 121 ? -7.360 -9.092 9.528 1.00 84.38 121 ARG A C 1
ATOM 950 O O . ARG A 1 121 ? -7.020 -9.681 8.508 1.00 84.38 121 ARG A O 1
ATOM 957 N N . SER A 1 122 ? -8.359 -8.216 9.562 1.00 88.00 122 SER A N 1
ATOM 958 C CA . SER A 1 122 ? -9.148 -7.847 8.384 1.00 88.00 122 SER A CA 1
ATOM 959 C C . SER A 1 122 ? -8.279 -7.165 7.332 1.00 88.00 122 SER A C 1
ATOM 961 O O . SER A 1 122 ? -8.230 -7.619 6.192 1.00 88.00 122 SER A O 1
ATOM 963 N N . THR A 1 123 ? -7.494 -6.161 7.732 1.00 89.12 123 THR A N 1
ATOM 964 C CA . THR A 1 123 ? -6.534 -5.489 6.850 1.00 89.12 123 THR A CA 1
ATOM 965 C C . THR A 1 123 ? -5.533 -6.477 6.255 1.00 89.12 123 THR A C 1
ATOM 967 O O . THR A 1 123 ? -5.307 -6.453 5.051 1.00 89.12 123 THR A O 1
ATOM 970 N N . TYR A 1 124 ? -4.974 -7.392 7.052 1.00 86.81 124 TYR A N 1
ATOM 971 C CA . TYR A 1 124 ? -4.076 -8.435 6.555 1.00 86.81 124 TYR A CA 1
ATOM 972 C C . TYR A 1 124 ? -4.753 -9.331 5.511 1.00 86.81 124 TYR A C 1
ATOM 974 O O . TYR A 1 124 ? -4.186 -9.565 4.449 1.00 86.81 124 TYR A O 1
ATOM 982 N N . LEU A 1 125 ? -5.973 -9.806 5.770 1.00 85.69 125 LEU A N 1
ATOM 983 C CA . LEU A 1 125 ? -6.691 -10.680 4.838 1.00 85.69 125 LEU A CA 1
ATOM 984 C C . LEU A 1 125 ? -7.008 -9.983 3.511 1.00 85.69 125 LEU A C 1
ATOM 986 O O . LEU A 1 125 ? -6.862 -10.603 2.457 1.00 85.69 125 LEU A O 1
ATOM 990 N N . VAL A 1 126 ? -7.399 -8.707 3.559 1.00 90.25 126 VAL A N 1
ATOM 991 C CA . VAL A 1 126 ? -7.679 -7.899 2.363 1.00 90.25 126 VAL A CA 1
ATOM 992 C C . VAL A 1 126 ? -6.397 -7.606 1.579 1.00 90.25 126 VAL A C 1
ATOM 994 O O . VAL A 1 126 ? -6.400 -7.681 0.352 1.00 90.25 126 VAL A O 1
ATOM 997 N N . MET A 1 127 ? -5.294 -7.318 2.272 1.00 89.12 127 MET A N 1
ATOM 998 C CA . MET A 1 127 ? -4.009 -6.969 1.654 1.00 89.12 127 MET A CA 1
ATOM 999 C C . MET A 1 127 ? -3.154 -8.186 1.272 1.00 89.12 127 MET A C 1
ATOM 1001 O O . MET A 1 127 ? -2.194 -8.040 0.517 1.00 89.12 127 MET A O 1
ATOM 1005 N N . ARG A 1 128 ? -3.513 -9.397 1.720 1.00 86.62 128 ARG A N 1
ATOM 1006 C CA . ARG A 1 128 ? -2.787 -10.649 1.444 1.00 86.62 128 ARG A CA 1
ATOM 1007 C C . ARG A 1 128 ? -2.378 -10.842 -0.026 1.00 86.62 128 ARG A C 1
ATOM 1009 O O . ARG A 1 128 ? -1.262 -11.300 -0.236 1.00 86.62 128 ARG A O 1
ATOM 1016 N N . PRO A 1 129 ? -3.199 -10.505 -1.045 1.00 87.25 129 PRO A N 1
ATOM 1017 C CA . PRO A 1 129 ? -2.814 -10.695 -2.446 1.00 87.25 129 PRO A CA 1
ATOM 1018 C C . PRO A 1 129 ? -1.573 -9.909 -2.890 1.00 87.25 129 PRO A C 1
ATOM 1020 O O . PRO A 1 129 ? -0.909 -10.329 -3.830 1.00 87.25 129 PRO A O 1
ATOM 1023 N N . VAL A 1 130 ? -1.266 -8.783 -2.237 1.00 84.50 130 VAL A N 1
ATOM 1024 C CA . VAL A 1 130 ? -0.098 -7.940 -2.559 1.00 84.50 130 VAL A CA 1
ATOM 1025 C C . VAL A 1 130 ? 0.991 -8.002 -1.491 1.00 84.50 130 VAL A C 1
ATOM 1027 O O . VAL A 1 130 ? 2.097 -7.513 -1.727 1.00 84.50 130 VAL A O 1
ATOM 1030 N N . ALA A 1 131 ? 0.695 -8.631 -0.350 1.00 78.69 131 ALA A N 1
ATOM 1031 C CA . ALA A 1 131 ? 1.538 -8.655 0.839 1.00 78.69 131 ALA A CA 1
ATOM 1032 C C . ALA A 1 131 ? 2.947 -9.202 0.587 1.00 78.69 131 ALA A C 1
ATOM 1034 O O . ALA A 1 131 ? 3.861 -8.747 1.254 1.00 78.69 131 ALA A O 1
ATOM 1035 N N . ASP A 1 132 ? 3.125 -10.117 -0.375 1.00 77.94 132 ASP A N 1
ATOM 1036 C CA . ASP A 1 132 ? 4.434 -10.703 -0.706 1.00 77.94 132 ASP A CA 1
ATOM 1037 C C . ASP A 1 132 ? 5.289 -9.850 -1.652 1.00 77.94 132 ASP A C 1
ATOM 1039 O O . ASP A 1 132 ? 6.471 -10.118 -1.860 1.00 77.94 132 ASP A O 1
ATOM 1043 N N . THR A 1 133 ? 4.680 -8.848 -2.280 1.00 78.69 133 THR A N 1
ATOM 1044 C CA . THR A 1 133 ? 5.326 -8.032 -3.318 1.00 78.69 133 THR A CA 1
ATOM 1045 C C . THR A 1 133 ? 5.539 -6.590 -2.887 1.00 78.69 133 THR A C 1
ATOM 1047 O O . THR A 1 133 ? 6.317 -5.873 -3.519 1.00 78.69 133 THR A O 1
ATOM 1050 N N . GLN A 1 134 ? 4.818 -6.144 -1.856 1.00 80.81 134 GLN A N 1
ATOM 1051 C CA . GLN A 1 134 ? 4.740 -4.746 -1.466 1.00 80.81 134 GLN A CA 1
ATOM 1052 C C . GLN A 1 134 ? 4.649 -4.593 0.049 1.00 80.81 134 GLN A C 1
ATOM 1054 O O . GLN A 1 134 ? 3.801 -5.194 0.710 1.00 80.81 134 GLN A O 1
ATOM 1059 N N . ASP A 1 135 ? 5.468 -3.683 0.569 1.00 82.81 135 ASP A N 1
ATOM 1060 C CA . ASP A 1 135 ? 5.299 -3.138 1.910 1.00 82.81 135 ASP A CA 1
ATOM 1061 C C . ASP A 1 135 ? 4.082 -2.209 1.923 1.00 82.81 135 ASP A C 1
ATOM 1063 O O . ASP A 1 135 ? 3.888 -1.407 1.003 1.00 82.81 135 ASP A O 1
ATOM 1067 N N . TYR A 1 136 ? 3.278 -2.266 2.983 1.00 85.25 136 TYR A N 1
ATOM 1068 C CA . TYR A 1 136 ? 2.118 -1.392 3.123 1.00 85.25 136 TYR A CA 1
ATOM 1069 C C . TYR A 1 136 ? 1.949 -0.879 4.548 1.00 85.25 136 TYR A C 1
ATOM 1071 O O . TYR A 1 136 ? 2.354 -1.497 5.533 1.00 85.25 136 TYR A O 1
ATOM 1079 N N . LEU A 1 137 ? 1.312 0.285 4.650 1.00 86.62 137 LEU A N 1
ATOM 1080 C CA . LEU A 1 137 ? 0.942 0.907 5.909 1.00 86.62 137 LEU A CA 1
ATOM 1081 C C . LEU A 1 137 ? -0.549 1.200 5.892 1.00 86.62 137 LEU A C 1
ATOM 1083 O O . LEU A 1 137 ? -1.065 1.807 4.956 1.00 86.62 137 LEU A O 1
ATOM 1087 N N . PHE A 1 138 ? -1.222 0.790 6.956 1.00 89.06 138 PHE A N 1
ATOM 1088 C CA . PHE A 1 138 ? -2.606 1.141 7.205 1.00 89.06 138 PHE A CA 1
ATOM 1089 C C . PHE A 1 138 ? -2.676 1.936 8.501 1.00 89.06 138 PHE A C 1
ATOM 1091 O O . PHE A 1 138 ? -2.169 1.505 9.537 1.00 89.06 138 PHE A O 1
ATOM 1098 N N . ALA A 1 139 ? -3.303 3.105 8.443 1.00 88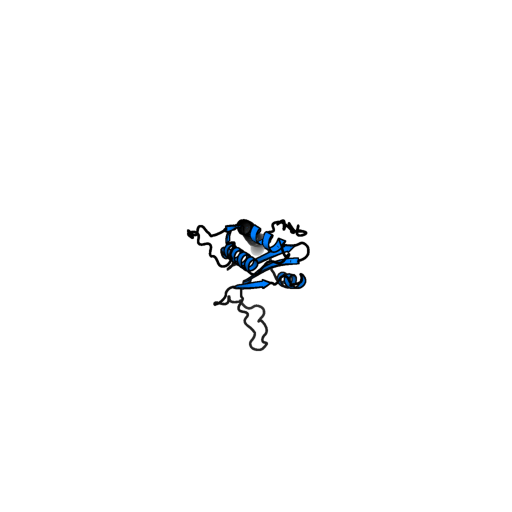.19 139 ALA A N 1
ATOM 1099 C CA . ALA A 1 139 ? -3.452 3.962 9.602 1.00 88.19 139 ALA A CA 1
ATOM 1100 C C . ALA A 1 139 ? -4.836 4.600 9.646 1.00 88.19 139 ALA A C 1
ATOM 1102 O O . ALA A 1 139 ? -5.420 4.934 8.617 1.00 88.19 139 ALA A O 1
ATOM 1103 N N . ILE A 1 140 ? -5.323 4.796 10.868 1.00 87.62 140 ILE A N 1
ATOM 1104 C CA . ILE A 1 140 ? -6.472 5.641 11.174 1.00 87.62 140 ILE A CA 1
ATOM 1105 C C . ILE A 1 140 ? -5.933 6.789 12.010 1.00 87.62 140 ILE A C 1
ATOM 1107 O O . ILE A 1 140 ? -5.372 6.570 13.086 1.00 87.62 140 ILE A O 1
ATOM 1111 N N . ASN A 1 141 ? -6.084 8.010 11.518 1.00 84.94 141 ASN A N 1
ATOM 1112 C CA . ASN A 1 141 ? -5.662 9.219 12.201 1.00 84.94 141 ASN A CA 1
ATOM 1113 C C . ASN A 1 141 ? -6.836 10.181 12.381 1.00 84.94 141 ASN A C 1
ATOM 1115 O O . ASN A 1 141 ? -7.740 10.266 11.553 1.00 84.94 141 ASN A O 1
ATOM 1119 N N . THR A 1 142 ? -6.798 10.926 13.478 1.00 80.81 142 THR A N 1
ATOM 1120 C CA . THR A 1 142 ? -7.588 12.144 13.654 1.00 80.81 142 THR A CA 1
ATOM 1121 C C . THR A 1 142 ? -6.715 13.358 13.339 1.00 80.81 142 THR A C 1
ATOM 1123 O O . THR A 1 142 ? -5.534 13.226 13.020 1.00 80.81 142 THR A O 1
ATOM 1126 N N . ALA A 1 143 ? -7.268 14.566 13.465 1.00 76.00 143 ALA A N 1
ATOM 1127 C CA . ALA A 1 143 ? -6.510 15.802 13.269 1.00 76.00 143 ALA A CA 1
ATOM 1128 C C . ALA A 1 143 ? -5.314 15.969 14.233 1.00 76.00 143 ALA A C 1
ATOM 1130 O O . ALA A 1 143 ? -4.455 16.807 13.980 1.00 76.00 143 ALA A O 1
ATOM 1131 N N . GLN A 1 144 ? -5.272 15.222 15.343 1.00 71.94 144 GLN A N 1
ATOM 1132 C CA . GLN A 1 144 ? -4.315 15.445 16.435 1.00 71.94 144 GLN A CA 1
ATOM 1133 C C . GLN A 1 144 ? -3.478 14.212 16.798 1.00 71.94 144 GLN A C 1
ATOM 1135 O O . GLN A 1 144 ? -2.433 14.365 17.425 1.00 71.94 144 GLN A O 1
ATOM 1140 N N . LYS A 1 145 ? -3.934 12.995 16.466 1.00 76.06 145 LYS A N 1
ATOM 1141 C CA . LYS A 1 145 ? -3.255 11.751 16.858 1.00 76.06 145 LYS A CA 1
ATOM 1142 C C . LYS A 1 145 ? -3.543 10.600 15.899 1.00 76.06 145 LYS A C 1
ATOM 1144 O O . LYS A 1 145 ? -4.598 10.550 15.265 1.00 76.06 145 LYS A O 1
ATOM 1149 N N . TYR A 1 146 ? -2.641 9.625 15.868 1.00 80.31 146 TYR A N 1
ATOM 1150 C CA . TYR A 1 146 ? -2.938 8.311 15.308 1.00 80.31 146 TYR A CA 1
ATOM 1151 C C . TYR A 1 146 ? -3.785 7.509 16.298 1.00 80.31 146 TYR A C 1
ATOM 1153 O O . TYR A 1 146 ? -3.489 7.463 17.487 1.00 80.31 146 TYR A O 1
ATOM 1161 N N . VAL A 1 147 ? -4.851 6.890 15.802 1.00 83.44 147 VAL A N 1
ATOM 1162 C CA . VAL A 1 147 ? -5.734 5.986 16.556 1.00 83.44 147 VAL A CA 1
ATOM 1163 C C . VAL A 1 147 ? -5.282 4.541 16.369 1.00 83.44 147 VAL A C 1
ATOM 1165 O O . VAL A 1 147 ? -5.290 3.748 17.307 1.00 83.44 147 VAL A O 1
ATOM 1168 N N . PHE A 1 148 ? -4.846 4.214 15.153 1.00 86.56 148 PHE A N 1
ATOM 1169 C CA . PHE A 1 148 ? -4.348 2.900 14.780 1.00 86.56 148 PHE A CA 1
ATOM 1170 C C . PHE A 1 148 ? -3.248 3.045 13.734 1.00 86.56 148 PHE A C 1
ATOM 1172 O O . PHE A 1 148 ? -3.395 3.837 12.803 1.00 86.56 148 PHE A O 1
ATOM 1179 N N . VAL A 1 149 ? -2.172 2.269 13.872 1.00 86.00 149 VAL A N 1
ATOM 1180 C CA . VAL A 1 149 ? -1.114 2.155 12.865 1.00 86.00 149 VAL A CA 1
ATOM 1181 C C . VAL A 1 149 ? -0.673 0.701 12.781 1.00 86.00 149 VAL A C 1
ATOM 1183 O O . VAL A 1 149 ? -0.303 0.083 13.782 1.00 86.00 149 VAL A O 1
ATOM 1186 N N . MET A 1 150 ? -0.693 0.183 11.562 1.00 85.81 150 MET A N 1
ATOM 1187 C CA . MET A 1 150 ? -0.237 -1.145 11.193 1.00 85.81 150 MET A CA 1
ATOM 1188 C C . MET A 1 150 ? 0.761 -1.005 10.050 1.00 85.81 150 MET A C 1
ATOM 1190 O O . MET A 1 150 ? 0.459 -0.369 9.038 1.00 85.81 150 MET A O 1
ATOM 1194 N N . VAL A 1 151 ? 1.935 -1.613 10.207 1.00 83.56 151 VAL A N 1
ATOM 1195 C CA . VAL A 1 151 ? 2.964 -1.647 9.163 1.00 83.56 151 VAL A CA 1
ATOM 1196 C C . VAL A 1 151 ? 3.259 -3.091 8.809 1.00 83.56 151 VAL A C 1
ATOM 1198 O O . VAL A 1 151 ? 3.594 -3.888 9.683 1.00 83.56 151 VAL A O 1
ATOM 1201 N N . TRP A 1 152 ? 3.139 -3.405 7.526 1.00 82.25 152 TRP A N 1
ATOM 1202 C CA . TRP A 1 152 ? 3.577 -4.660 6.944 1.00 82.25 152 TRP A CA 1
ATOM 1203 C C . TRP A 1 152 ? 4.843 -4.401 6.149 1.00 82.25 152 TRP A C 1
ATOM 1205 O O . TRP A 1 152 ? 4.837 -3.599 5.211 1.00 82.25 152 TRP A O 1
ATOM 1215 N N . ARG A 1 153 ? 5.936 -5.038 6.560 1.00 78.50 153 ARG A N 1
ATOM 1216 C CA . ARG A 1 153 ? 7.247 -4.793 5.973 1.00 78.50 153 ARG A CA 1
ATOM 1217 C C . ARG A 1 153 ? 7.940 -6.100 5.640 1.00 78.50 153 ARG A C 1
ATOM 1219 O O . ARG A 1 153 ? 8.008 -6.995 6.475 1.00 78.50 153 ARG A O 1
ATOM 1226 N N . THR A 1 154 ? 8.514 -6.159 4.452 1.00 74.38 154 THR A N 1
ATOM 1227 C CA . THR A 1 154 ? 9.361 -7.249 3.986 1.00 74.38 154 THR A CA 1
ATOM 1228 C C . THR A 1 154 ? 10.573 -7.386 4.900 1.00 74.38 154 THR A C 1
ATOM 1230 O O . THR A 1 154 ? 11.297 -6.413 5.151 1.00 74.38 154 THR A O 1
ATOM 1233 N N . ASN A 1 155 ? 10.791 -8.601 5.401 1.00 69.31 155 ASN A N 1
ATOM 1234 C CA . ASN A 1 155 ? 11.965 -8.928 6.185 1.00 69.31 155 ASN A CA 1
ATOM 1235 C C . ASN A 1 155 ? 13.111 -9.312 5.253 1.00 69.31 155 ASN A C 1
ATOM 1237 O O . ASN A 1 155 ? 13.039 -10.236 4.440 1.00 69.31 155 ASN A O 1
ATOM 1241 N N . PHE A 1 156 ? 14.184 -8.560 5.390 1.00 65.44 156 PHE A N 1
ATOM 1242 C CA . PHE A 1 156 ? 15.348 -8.625 4.542 1.00 65.44 156 PHE A CA 1
ATOM 1243 C C . PHE A 1 156 ? 16.494 -9.208 5.363 1.00 65.44 156 PHE A C 1
ATOM 1245 O O . PHE A 1 156 ? 16.848 -8.641 6.396 1.00 65.44 156 PHE A O 1
ATOM 1252 N N . ASP A 1 15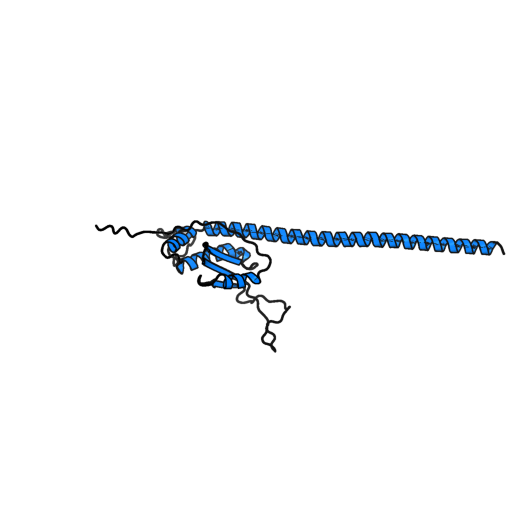7 ? 17.096 -10.306 4.904 1.00 63.06 157 ASP A N 1
ATOM 1253 C CA . ASP A 1 157 ? 18.290 -10.856 5.540 1.00 63.06 157 ASP A CA 1
ATOM 1254 C C . ASP A 1 157 ? 19.480 -9.934 5.251 1.00 63.06 157 ASP A C 1
ATOM 1256 O O . ASP A 1 157 ? 20.036 -9.889 4.146 1.00 63.06 157 ASP A O 1
ATOM 1260 N N . VAL A 1 158 ? 19.821 -9.112 6.244 1.00 63.78 158 VAL A N 1
ATOM 1261 C CA . VAL A 1 158 ? 20.931 -8.171 6.156 1.00 63.78 158 VAL A CA 1
ATOM 1262 C C . VAL A 1 158 ? 22.206 -8.902 6.549 1.00 63.78 158 VAL A C 1
ATOM 1264 O O . VAL A 1 158 ? 22.508 -9.052 7.733 1.00 63.78 158 VAL A O 1
ATOM 1267 N N . GLN A 1 159 ? 23.006 -9.282 5.553 1.00 63.94 159 GLN A N 1
ATOM 1268 C CA . GLN A 1 159 ? 24.352 -9.782 5.814 1.00 63.94 159 GLN A CA 1
ATOM 1269 C C . GLN A 1 159 ? 25.197 -8.688 6.484 1.00 63.94 159 GLN A C 1
ATOM 1271 O O . GLN A 1 159 ? 25.419 -7.595 5.946 1.00 63.94 159 GLN A O 1
ATOM 1276 N N . LEU A 1 160 ? 25.643 -8.990 7.701 1.00 72.56 160 LEU A N 1
ATOM 1277 C CA . LEU A 1 160 ? 26.563 -8.154 8.457 1.00 72.56 160 LEU A CA 1
ATOM 1278 C C . LEU A 1 160 ? 27.993 -8.484 8.039 1.00 72.56 160 LEU A C 1
ATOM 1280 O O . LEU A 1 160 ? 28.361 -9.649 7.900 1.00 72.56 160 LEU A O 1
ATOM 1284 N N . ASP A 1 161 ? 28.813 -7.451 7.875 1.00 71.19 161 ASP A N 1
ATOM 1285 C CA . ASP A 1 161 ? 30.249 -7.622 7.702 1.00 71.19 161 ASP A CA 1
ATOM 1286 C C . ASP A 1 161 ? 30.818 -8.281 8.971 1.00 71.19 161 ASP A C 1
ATOM 1288 O O . ASP A 1 161 ? 30.714 -7.689 10.054 1.00 71.19 161 ASP A O 1
ATOM 1292 N N . PRO A 1 162 ? 31.427 -9.477 8.872 1.00 74.38 162 PRO A N 1
ATOM 1293 C CA . PRO A 1 162 ? 31.918 -10.217 10.032 1.00 74.38 162 PRO A CA 1
ATOM 1294 C C . PRO A 1 162 ? 33.010 -9.468 10.808 1.00 74.38 162 PRO A C 1
ATOM 1296 O O . PRO A 1 162 ? 33.221 -9.754 11.984 1.00 74.38 162 PRO A O 1
ATOM 1299 N N . ASN A 1 163 ? 33.682 -8.492 10.190 1.00 78.88 163 ASN A N 1
ATOM 1300 C CA . ASN A 1 163 ? 34.745 -7.723 10.837 1.00 78.88 163 ASN A CA 1
ATOM 1301 C C . ASN A 1 163 ? 34.239 -6.447 11.516 1.00 78.88 163 ASN A C 1
ATOM 1303 O O . ASN A 1 163 ? 34.848 -5.979 12.477 1.00 78.88 163 ASN A O 1
ATOM 1307 N N . THR A 1 164 ? 33.156 -5.848 11.011 1.00 79.44 164 THR A N 1
ATOM 1308 C CA . THR A 1 164 ? 32.670 -4.546 11.500 1.00 79.44 164 THR A CA 1
ATOM 1309 C C . THR A 1 164 ? 31.319 -4.616 12.204 1.00 79.44 164 THR A C 1
ATOM 1311 O O . THR A 1 164 ? 30.934 -3.645 12.857 1.00 79.44 164 THR A O 1
ATOM 1314 N N . GLY A 1 165 ? 30.593 -5.733 12.079 1.00 73.38 165 GLY A N 1
ATOM 1315 C CA . GLY A 1 165 ? 29.235 -5.902 12.601 1.00 73.38 165 GLY A CA 1
ATOM 1316 C C . GLY A 1 165 ? 28.223 -4.938 11.975 1.00 73.38 165 GLY A C 1
ATOM 1317 O O . GLY A 1 165 ? 27.138 -4.739 12.517 1.00 73.38 165 GLY A O 1
ATOM 1318 N N . LYS A 1 166 ? 28.586 -4.283 10.865 1.00 72.00 166 LYS A N 1
ATOM 1319 C CA . LYS A 1 166 ? 27.748 -3.300 10.175 1.00 72.00 166 LYS A CA 1
ATOM 1320 C C . LYS A 1 166 ? 27.124 -3.917 8.922 1.00 72.00 166 LYS A C 1
ATOM 1322 O O . LYS A 1 166 ? 27.727 -4.807 8.327 1.00 72.00 166 LYS A O 1
ATOM 1327 N N . PRO A 1 167 ? 25.956 -3.418 8.480 1.00 61.25 167 PRO A N 1
ATOM 1328 C CA . PRO A 1 167 ? 25.357 -3.835 7.218 1.00 61.25 167 PRO A CA 1
ATOM 1329 C C . PRO A 1 167 ? 26.321 -3.594 6.054 1.00 61.25 167 PRO A C 1
ATOM 1331 O O . PRO A 1 167 ? 26.795 -2.463 5.875 1.00 61.25 167 PRO A O 1
ATOM 1334 N N . ILE A 1 168 ? 26.584 -4.626 5.249 1.00 66.31 168 ILE A N 1
ATOM 1335 C CA . ILE A 1 168 ? 27.360 -4.477 4.015 1.00 66.31 168 ILE A CA 1
ATOM 1336 C C . ILE A 1 168 ? 26.526 -3.630 3.046 1.00 66.31 168 ILE A C 1
ATOM 1338 O O . ILE A 1 168 ? 25.430 -4.006 2.633 1.00 66.31 168 ILE A O 1
ATOM 1342 N N . ARG A 1 169 ? 27.015 -2.436 2.694 1.00 49.84 169 ARG A N 1
ATOM 1343 C CA . ARG A 1 169 ? 26.344 -1.586 1.700 1.00 49.84 169 ARG A CA 1
ATOM 1344 C C . ARG A 1 169 ? 26.488 -2.239 0.317 1.00 49.84 169 ARG A C 1
ATOM 1346 O O . ARG A 1 169 ? 27.588 -2.650 -0.032 1.00 49.84 169 ARG A O 1
ATOM 1353 N N . PHE A 1 170 ? 25.406 -2.256 -0.469 1.00 50.38 170 PHE A N 1
ATOM 1354 C CA . PHE A 1 170 ? 25.347 -2.723 -1.871 1.00 50.38 170 PHE A CA 1
ATOM 1355 C C . PHE A 1 170 ? 25.311 -4.246 -2.122 1.00 50.38 170 PHE A C 1
ATOM 1357 O O . PHE A 1 170 ? 25.632 -4.675 -3.229 1.00 50.38 170 PHE A O 1
ATOM 1364 N N . GLN A 1 171 ? 24.888 -5.068 -1.157 1.00 54.16 171 GLN A N 1
ATOM 1365 C CA . GLN A 1 171 ? 24.655 -6.501 -1.396 1.00 54.16 171 GLN A CA 1
ATOM 1366 C C . GLN A 1 171 ? 23.196 -6.830 -1.745 1.00 54.16 171 GLN A C 1
ATOM 1368 O O . GLN A 1 171 ? 22.272 -6.142 -1.311 1.00 54.16 171 GLN A O 1
ATOM 1373 N N . ASN A 1 172 ? 23.016 -7.903 -2.525 1.00 43.25 172 ASN A N 1
ATOM 1374 C CA . ASN A 1 172 ? 21.719 -8.514 -2.813 1.00 43.25 172 ASN A CA 1
ATOM 1375 C C . ASN A 1 172 ? 21.117 -9.012 -1.502 1.00 43.25 172 ASN A C 1
ATOM 1377 O O . ASN A 1 172 ? 21.626 -9.954 -0.898 1.00 43.25 172 ASN A O 1
ATOM 1381 N N . VAL A 1 173 ? 20.061 -8.345 -1.061 1.00 52.09 173 VAL A N 1
ATOM 1382 C CA . VAL A 1 173 ? 19.384 -8.666 0.186 1.00 52.09 173 VAL A CA 1
ATOM 1383 C C . VAL A 1 173 ? 18.473 -9.860 -0.081 1.00 52.09 173 VAL A C 1
ATOM 1385 O O . VAL A 1 173 ? 17.582 -9.778 -0.925 1.00 52.09 173 VAL A O 1
ATOM 1388 N N . GLY A 1 174 ? 18.760 -10.995 0.555 1.00 48.91 174 GLY A N 1
ATOM 1389 C CA . GLY A 1 174 ? 17.932 -12.193 0.442 1.00 48.91 174 GLY A CA 1
ATOM 1390 C C . GLY A 1 174 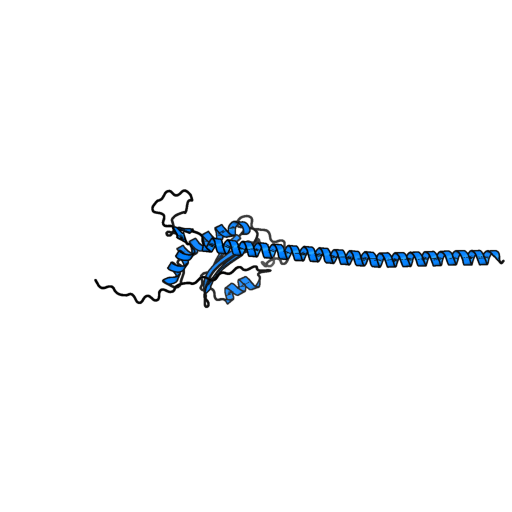? 16.654 -12.040 1.263 1.00 48.91 174 GLY A C 1
ATOM 1391 O O . GLY A 1 174 ? 16.661 -11.393 2.308 1.00 48.91 174 GLY A O 1
ATOM 1392 N N . LEU A 1 175 ? 15.552 -12.627 0.800 1.00 53.88 175 LEU A N 1
ATOM 1393 C CA . LEU A 1 175 ? 14.362 -12.795 1.635 1.00 53.88 175 LEU A CA 1
ATOM 1394 C C . LEU A 1 175 ? 14.666 -13.855 2.697 1.00 53.88 175 LEU A C 1
ATOM 1396 O O . LEU A 1 175 ? 15.194 -14.920 2.367 1.00 53.88 175 LEU A O 1
ATOM 1400 N N . ASN A 1 176 ? 14.344 -13.571 3.959 1.00 55.28 176 ASN A N 1
ATOM 1401 C CA . ASN A 1 176 ? 14.494 -14.557 5.023 1.00 55.28 176 ASN A CA 1
ATOM 1402 C C . ASN A 1 176 ? 13.521 -15.723 4.764 1.00 55.28 176 ASN A C 1
ATOM 1404 O O . ASN A 1 176 ? 12.312 -15.523 4.666 1.00 55.28 176 ASN A O 1
ATOM 1408 N N . ALA A 1 177 ? 14.044 -16.944 4.616 1.00 52.75 177 ALA A N 1
ATOM 1409 C CA . ALA A 1 177 ? 13.266 -18.104 4.172 1.00 52.75 177 ALA A CA 1
ATOM 1410 C C . ALA A 1 177 ? 12.220 -18.592 5.199 1.00 52.75 177 ALA A C 1
ATOM 1412 O O . ALA A 1 177 ? 11.359 -19.394 4.843 1.00 52.75 177 ALA A O 1
ATOM 1413 N N . GLY A 1 178 ? 12.301 -18.137 6.458 1.00 55.47 178 GLY A N 1
ATOM 1414 C CA . GLY A 1 178 ? 11.384 -18.524 7.539 1.00 55.47 178 GLY A CA 1
ATOM 1415 C C . GLY A 1 178 ? 10.251 -17.531 7.824 1.00 55.47 178 GLY A C 1
ATOM 1416 O O . GLY A 1 178 ? 9.158 -17.957 8.182 1.00 55.47 178 GLY A O 1
ATOM 1417 N N . GLU A 1 179 ? 10.489 -16.228 7.639 1.00 58.16 179 GLU A N 1
ATOM 1418 C CA . GLU A 1 179 ? 9.522 -15.147 7.883 1.00 58.16 179 GLU A CA 1
ATOM 1419 C C . GLU A 1 179 ? 9.755 -14.042 6.849 1.00 58.16 179 GLU A C 1
ATOM 1421 O O . GLU A 1 179 ? 10.656 -13.219 6.994 1.00 58.16 179 GLU A O 1
ATOM 1426 N N . THR A 1 180 ? 8.969 -14.037 5.771 1.00 60.50 180 THR A N 1
ATOM 1427 C CA . THR A 1 180 ? 9.154 -13.082 4.667 1.00 60.50 180 THR A CA 1
ATOM 1428 C C . THR A 1 180 ? 8.751 -11.657 5.043 1.00 60.50 180 THR A C 1
ATOM 1430 O O . THR A 1 180 ? 9.200 -10.714 4.397 1.00 60.50 180 THR A O 1
ATOM 1433 N N . HIS A 1 181 ? 7.939 -11.484 6.093 1.00 65.69 181 HIS A N 1
ATOM 1434 C CA . HIS A 1 181 ? 7.388 -10.194 6.498 1.00 65.69 181 HIS A CA 1
ATOM 1435 C C . HIS A 1 181 ? 7.249 -10.078 8.014 1.00 65.69 181 HIS A C 1
ATOM 1437 O O . HIS A 1 181 ? 6.881 -11.033 8.695 1.00 65.69 181 HIS A O 1
ATOM 1443 N N . GLU A 1 182 ? 7.479 -8.871 8.519 1.00 62.12 182 GLU A N 1
ATOM 1444 C CA . GLU A 1 182 ? 7.250 -8.488 9.907 1.00 62.12 182 GLU A CA 1
ATOM 1445 C C . GLU A 1 182 ? 6.030 -7.559 9.996 1.00 62.12 182 GLU A C 1
ATOM 1447 O O . GLU A 1 182 ? 5.896 -6.584 9.246 1.00 62.12 182 GLU A O 1
ATOM 1452 N N . LEU A 1 183 ? 5.134 -7.868 10.937 1.00 61.19 183 LEU A N 1
ATOM 1453 C CA . LEU A 1 183 ? 3.969 -7.054 11.267 1.00 61.19 183 LEU A CA 1
ATOM 1454 C C . LEU A 1 183 ? 4.286 -6.191 12.489 1.00 61.19 183 LEU A C 1
ATOM 1456 O O . LEU A 1 183 ? 4.399 -6.699 13.605 1.00 61.19 183 LEU A O 1
ATOM 1460 N N . PHE A 1 184 ? 4.374 -4.878 12.296 1.00 63.44 184 PHE A N 1
ATOM 1461 C CA . PHE A 1 184 ? 4.547 -3.944 13.403 1.00 63.44 184 PHE A CA 1
ATOM 1462 C C . PHE A 1 184 ? 3.200 -3.370 13.831 1.00 63.44 184 PHE A C 1
ATOM 1464 O O . PHE A 1 184 ? 2.516 -2.689 13.060 1.00 63.44 184 PHE A O 1
ATOM 1471 N N . PHE A 1 185 ? 2.859 -3.614 15.097 1.00 63.41 185 PHE A N 1
ATOM 1472 C CA . PHE A 1 185 ? 1.810 -2.893 15.802 1.00 63.41 185 PHE A CA 1
ATOM 1473 C C . PHE A 1 185 ? 2.415 -1.724 16.555 1.00 63.41 185 PHE A C 1
ATOM 1475 O O . PHE A 1 185 ? 3.240 -1.885 17.453 1.00 63.41 185 PHE A O 1
ATOM 1482 N N . CYS A 1 186 ? 1.983 -0.534 16.182 1.00 60.72 186 CYS A N 1
ATOM 1483 C CA . CYS A 1 186 ? 2.414 0.693 16.810 1.00 60.72 186 CYS A CA 1
ATOM 1484 C C . CYS A 1 186 ? 1.349 1.110 17.831 1.00 60.72 186 CYS A C 1
ATOM 1486 O O . CYS A 1 186 ? 0.226 1.439 17.453 1.00 60.72 186 CYS A O 1
ATOM 1488 N N . ASP A 1 187 ? 1.689 1.094 19.126 1.00 54.72 187 ASP A N 1
ATOM 1489 C CA . ASP A 1 187 ? 0.852 1.727 20.152 1.00 54.72 187 ASP A CA 1
ATOM 1490 C C . ASP A 1 187 ? 0.755 3.232 19.809 1.00 54.72 187 ASP A C 1
ATOM 1492 O O . ASP A 1 187 ? 1.799 3.858 19.579 1.00 54.72 187 ASP A O 1
ATOM 1496 N N . PRO A 1 188 ? -0.447 3.839 19.731 1.00 51.75 188 PRO A N 1
ATOM 1497 C CA . PRO A 1 188 ? -0.665 5.231 19.304 1.00 51.75 188 PRO A CA 1
ATOM 1498 C C . PRO A 1 188 ? 0.088 6.319 20.093 1.00 51.75 188 PRO A C 1
ATOM 1500 O O . PRO A 1 188 ? -0.011 7.497 19.762 1.00 51.75 188 PRO A O 1
ATOM 1503 N N . LYS A 1 189 ? 0.883 5.958 21.107 1.00 48.16 189 LYS A N 1
ATOM 1504 C CA . LYS A 1 189 ? 1.816 6.861 21.805 1.00 48.16 189 LYS A CA 1
ATOM 1505 C C . LYS A 1 189 ? 3.024 7.280 20.958 1.00 48.16 189 LYS A C 1
ATOM 1507 O O . LYS A 1 189 ? 3.842 8.080 21.413 1.00 48.16 189 LYS A O 1
ATOM 1512 N N . LEU A 1 190 ? 3.174 6.740 19.751 1.00 51.62 190 LEU A N 1
ATOM 1513 C CA . LEU A 1 190 ? 4.198 7.179 18.811 1.00 51.62 190 LEU A CA 1
ATOM 1514 C C . LEU A 1 190 ? 3.907 8.613 18.356 1.00 51.62 190 LEU A C 1
ATOM 1516 O O . LEU A 1 190 ? 2.918 8.880 17.681 1.00 51.62 190 LEU A O 1
ATOM 1520 N N . SER A 1 191 ? 4.795 9.538 18.726 1.00 50.66 191 SER A N 1
ATOM 1521 C CA . SER A 1 191 ? 4.764 10.902 18.200 1.00 50.66 191 SER A CA 1
ATOM 1522 C C . SER A 1 191 ? 4.925 10.889 16.678 1.00 50.66 191 SER A C 1
ATOM 1524 O O . SER A 1 191 ? 5.627 10.026 16.138 1.00 50.66 191 SER A O 1
ATOM 1526 N N . ASP A 1 192 ? 4.334 11.874 15.991 1.00 57.22 192 ASP A N 1
ATOM 1527 C CA . ASP A 1 192 ? 4.419 12.037 14.529 1.00 57.22 192 ASP A CA 1
ATOM 1528 C C . ASP A 1 192 ? 5.848 11.853 13.997 1.00 57.22 192 ASP A C 1
ATOM 1530 O O . ASP A 1 192 ? 6.057 11.233 12.958 1.00 57.22 192 ASP A O 1
ATOM 1534 N N . ASN A 1 193 ? 6.855 12.291 14.757 1.00 52.50 193 ASN A N 1
ATOM 1535 C CA . ASN A 1 193 ? 8.270 12.186 14.402 1.00 52.50 193 ASN A CA 1
ATOM 1536 C C . ASN A 1 193 ? 8.799 10.742 14.299 1.00 52.50 193 ASN A C 1
ATOM 1538 O O . ASN A 1 193 ? 9.738 10.490 13.545 1.00 52.50 193 ASN A O 1
ATOM 1542 N N . ALA A 1 194 ? 8.260 9.790 15.064 1.00 53.25 194 ALA A N 1
ATOM 1543 C CA . ALA A 1 194 ? 8.705 8.396 15.034 1.00 53.25 194 ALA A CA 1
ATOM 1544 C C . ALA A 1 194 ? 8.143 7.650 13.815 1.00 53.25 194 ALA A C 1
ATOM 1546 O O . ALA A 1 194 ? 8.880 6.928 13.142 1.00 53.25 194 ALA A O 1
ATOM 1547 N N . VAL A 1 195 ? 6.875 7.898 13.475 1.00 58.72 195 VAL A N 1
ATOM 1548 C CA . VAL A 1 195 ? 6.245 7.354 12.262 1.00 58.72 195 VAL A CA 1
ATOM 1549 C C . VAL A 1 195 ? 6.800 8.059 11.014 1.00 58.72 195 VAL A C 1
ATOM 1551 O O . VAL A 1 195 ? 7.136 7.407 10.031 1.00 58.72 195 VAL A O 1
ATOM 1554 N N . GLN A 1 196 ? 7.053 9.372 11.067 1.00 55.00 196 GLN A N 1
ATOM 1555 C CA . GLN A 1 196 ? 7.757 10.096 9.998 1.00 55.00 196 GLN A CA 1
ATOM 1556 C C . GLN A 1 196 ? 9.150 9.527 9.714 1.00 55.00 196 GLN A C 1
ATOM 1558 O O . GLN A 1 196 ? 9.543 9.433 8.555 1.00 55.00 196 GLN A O 1
ATOM 1563 N N . LYS A 1 197 ? 9.894 9.074 10.731 1.00 56.06 197 LYS A N 1
ATOM 1564 C CA . LYS A 1 197 ? 11.187 8.398 10.517 1.00 56.06 197 LYS A CA 1
ATOM 1565 C C . LYS A 1 197 ? 11.061 7.053 9.799 1.00 56.06 197 LYS A C 1
ATOM 1567 O O . LYS A 1 197 ? 11.984 6.705 9.064 1.00 56.06 197 LYS A O 1
ATOM 1572 N N . LEU A 1 198 ? 9.947 6.334 9.969 1.00 59.44 198 LEU A N 1
ATOM 1573 C CA . LEU A 1 198 ? 9.614 5.168 9.140 1.00 59.44 198 LEU A CA 1
ATOM 1574 C C . LEU A 1 198 ? 9.374 5.591 7.681 1.00 59.44 198 LEU A C 1
ATOM 1576 O O . LEU A 1 198 ? 9.876 4.934 6.774 1.00 59.44 198 LEU A O 1
ATOM 1580 N N . PHE A 1 199 ? 8.709 6.728 7.454 1.00 56.91 199 PHE A N 1
ATOM 1581 C CA . PHE A 1 199 ? 8.415 7.251 6.113 1.00 56.91 199 PHE A CA 1
ATOM 1582 C C . PHE A 1 199 ? 9.621 7.854 5.366 1.00 56.91 199 PHE A C 1
ATOM 1584 O O . PHE A 1 199 ? 9.665 7.789 4.141 1.00 56.91 199 PHE A O 1
ATOM 1591 N N . LEU A 1 200 ? 10.633 8.393 6.063 1.00 51.22 200 LEU A N 1
ATOM 1592 C CA . LEU A 1 200 ? 11.793 9.083 5.457 1.00 51.22 200 LEU A CA 1
ATOM 1593 C C . LEU A 1 200 ? 12.705 8.194 4.585 1.00 51.22 200 LEU A C 1
ATOM 1595 O O . LEU A 1 200 ? 13.640 8.700 3.963 1.00 51.22 200 LEU A O 1
ATOM 1599 N N . ARG A 1 201 ? 12.473 6.878 4.545 1.00 52.59 201 ARG A N 1
ATOM 1600 C CA . ARG A 1 201 ? 13.218 5.924 3.702 1.00 52.59 201 ARG A CA 1
ATOM 1601 C C . ARG A 1 201 ? 12.340 5.156 2.718 1.00 52.59 201 ARG A C 1
ATOM 1603 O O . ARG A 1 201 ? 12.833 4.238 2.069 1.00 52.59 201 ARG A O 1
ATOM 1610 N N . VAL A 1 202 ? 11.062 5.505 2.618 1.00 60.09 202 VAL A N 1
ATOM 1611 C CA . VAL A 1 202 ? 10.141 4.833 1.703 1.00 60.09 202 VAL A CA 1
ATOM 1612 C C . VAL A 1 202 ? 10.338 5.421 0.305 1.00 60.09 202 VAL A C 1
ATOM 1614 O O . VAL A 1 202 ? 10.495 6.631 0.156 1.00 60.09 202 VAL A O 1
ATOM 1617 N N . GLY A 1 203 ? 10.420 4.553 -0.707 1.00 62.47 203 GLY A N 1
ATOM 1618 C CA . GLY A 1 203 ? 10.573 4.943 -2.110 1.00 62.47 203 GLY A CA 1
ATOM 1619 C C . GLY A 1 203 ? 9.310 5.602 -2.676 1.00 62.47 203 GLY A C 1
ATOM 1620 O O . GLY A 1 203 ? 8.618 6.352 -1.997 1.00 62.47 203 GLY A O 1
ATOM 1621 N N . ASN A 1 204 ? 8.979 5.320 -3.937 1.00 64.88 204 ASN A N 1
ATOM 1622 C CA . ASN A 1 204 ? 7.718 5.793 -4.512 1.00 64.88 204 ASN A CA 1
ATOM 1623 C C . ASN A 1 204 ? 6.531 5.221 -3.723 1.00 64.88 204 ASN A C 1
ATOM 1625 O O . ASN A 1 204 ? 6.283 4.020 -3.779 1.00 64.88 204 ASN A O 1
ATOM 1629 N N . THR A 1 205 ? 5.797 6.079 -3.017 1.00 72.94 205 THR A N 1
ATOM 1630 C CA . THR A 1 205 ? 4.582 5.703 -2.293 1.00 72.94 205 THR A CA 1
ATOM 1631 C C . THR A 1 205 ? 3.345 5.942 -3.145 1.00 72.94 205 THR A C 1
ATOM 1633 O O . THR A 1 205 ? 3.259 6.897 -3.920 1.00 72.94 205 THR A O 1
ATOM 1636 N N . VAL A 1 206 ? 2.366 5.059 -2.981 1.00 80.56 206 VAL A N 1
ATOM 1637 C CA . VAL A 1 206 ? 1.003 5.239 -3.476 1.00 80.56 206 VAL A CA 1
ATOM 1638 C C . VAL A 1 206 ? 0.091 5.243 -2.257 1.00 80.56 206 VAL A C 1
ATOM 1640 O O . VAL A 1 206 ? 0.298 4.463 -1.332 1.00 80.56 206 VAL A O 1
ATOM 1643 N N . GLN A 1 207 ? -0.879 6.154 -2.229 1.00 83.44 207 GLN A N 1
ATOM 1644 C CA . GLN A 1 207 ? -1.764 6.333 -1.082 1.00 83.44 207 GLN A CA 1
ATOM 1645 C C . GLN A 1 207 ? -3.221 6.377 -1.526 1.00 83.44 207 GLN A C 1
ATOM 1647 O O . GLN A 1 207 ? -3.552 7.031 -2.514 1.00 83.44 207 GLN A O 1
ATOM 1652 N N . ALA A 1 208 ? -4.088 5.727 -0.759 1.00 85.00 208 ALA A N 1
ATOM 1653 C CA . ALA A 1 208 ? -5.532 5.877 -0.838 1.00 85.00 208 ALA A CA 1
ATOM 1654 C C . ALA A 1 208 ? -6.036 6.346 0.529 1.00 85.00 208 ALA A C 1
ATOM 1656 O O . ALA A 1 208 ? -5.555 5.888 1.563 1.00 85.00 208 ALA A O 1
ATOM 1657 N N . GLN A 1 209 ? -6.995 7.269 0.530 1.00 86.75 209 GLN A N 1
ATOM 1658 C CA . GLN A 1 209 ? -7.567 7.831 1.749 1.00 86.75 209 GLN A CA 1
ATOM 1659 C C . GLN A 1 209 ? -9.080 7.932 1.614 1.00 86.75 209 GLN A C 1
ATOM 1661 O O . GLN A 1 209 ? -9.601 8.195 0.528 1.00 86.75 209 GLN A O 1
ATOM 1666 N N . ALA A 1 210 ? -9.781 7.754 2.725 1.00 85.69 210 ALA A N 1
ATOM 1667 C CA . ALA A 1 210 ? -11.218 7.933 2.792 1.00 85.69 210 ALA A CA 1
ATOM 1668 C C . ALA A 1 210 ? -11.590 8.523 4.151 1.00 85.69 210 ALA A C 1
ATOM 1670 O O . ALA A 1 210 ? -11.046 8.137 5.185 1.00 85.69 210 ALA A O 1
ATOM 1671 N N . LEU A 1 211 ? -12.492 9.503 4.124 1.00 84.19 211 LEU A N 1
ATOM 1672 C CA . LEU A 1 211 ? -12.936 10.205 5.319 1.00 84.19 211 LEU A CA 1
ATOM 1673 C C . LEU A 1 211 ? -13.929 9.337 6.086 1.00 84.19 211 LEU A C 1
ATOM 1675 O O . LEU A 1 211 ? -14.904 8.842 5.521 1.00 84.19 211 LEU A O 1
ATOM 1679 N N . ILE A 1 212 ? -13.687 9.195 7.385 1.00 79.56 212 ILE A N 1
ATOM 1680 C CA . ILE A 1 212 ? -14.573 8.492 8.304 1.00 79.56 212 ILE A CA 1
ATOM 1681 C C . ILE A 1 212 ? -14.996 9.484 9.382 1.00 79.56 212 ILE A C 1
ATOM 1683 O O . ILE A 1 212 ? -14.159 10.022 10.104 1.00 79.56 212 ILE A O 1
ATOM 1687 N N . ASN A 1 213 ? -16.302 9.706 9.512 1.00 78.31 213 ASN A N 1
ATOM 1688 C CA . ASN A 1 213 ? -16.843 10.459 10.638 1.00 78.31 213 ASN A CA 1
ATOM 1689 C C . ASN A 1 213 ? -16.862 9.550 11.870 1.00 78.31 213 ASN A C 1
ATOM 1691 O O . ASN A 1 213 ? -17.647 8.593 11.917 1.00 78.31 213 ASN A O 1
ATOM 1695 N N . MET A 1 214 ? -15.980 9.845 12.823 1.00 73.50 214 MET A N 1
ATOM 1696 C CA . MET A 1 214 ? -15.995 9.271 14.168 1.00 73.50 214 MET A CA 1
ATOM 1697 C C . MET A 1 214 ? -16.998 10.065 15.008 1.00 73.50 214 MET A C 1
ATOM 1699 O O . MET A 1 214 ? -17.035 11.293 14.920 1.00 73.50 214 MET A O 1
ATOM 1703 N N . VAL A 1 215 ? -17.835 9.374 15.775 1.00 68.31 215 VAL A N 1
ATOM 1704 C CA . VAL A 1 215 ? -18.808 10.006 16.673 1.00 68.31 215 VAL A CA 1
ATOM 1705 C C . VAL A 1 215 ? -18.207 9.999 18.071 1.00 68.31 215 VAL A C 1
ATOM 1707 O O . VAL A 1 215 ? -17.636 8.996 18.480 1.00 68.31 215 VAL A O 1
ATOM 1710 N N . GLU A 1 216 ? -18.304 11.116 18.782 1.00 59.56 216 GLU A N 1
ATOM 1711 C CA . GLU A 1 216 ? -17.935 11.203 20.194 1.00 59.56 216 GLU A CA 1
ATOM 1712 C C . GLU A 1 216 ? -19.220 11.195 21.018 1.00 59.56 216 GLU A C 1
ATOM 1714 O O . GLU A 1 216 ? -20.104 12.032 20.801 1.00 59.56 216 GLU A O 1
ATOM 1719 N N . PHE A 1 217 ? -19.347 10.249 21.950 1.00 55.81 217 PHE A N 1
ATOM 1720 C CA . PHE A 1 217 ? -20.504 10.218 22.832 1.00 55.81 217 PHE A CA 1
ATOM 1721 C C . PHE A 1 217 ? -20.272 11.181 23.999 1.00 55.81 217 PHE A C 1
ATOM 1723 O O . PHE A 1 217 ? -19.805 10.809 25.071 1.00 55.81 217 PHE A O 1
ATOM 1730 N N . THR A 1 218 ? -20.636 12.455 23.832 1.00 53.12 218 THR A N 1
ATOM 1731 C CA . THR A 1 218 ? -20.675 13.413 24.951 1.00 53.12 218 THR A CA 1
ATOM 1732 C C . THR A 1 218 ? -21.934 13.191 25.797 1.00 53.12 218 THR A C 1
ATOM 1734 O O . THR A 1 218 ? -22.794 14.065 25.926 1.00 53.12 218 THR A O 1
ATOM 1737 N N . GLY A 1 219 ? -22.098 11.985 26.332 1.00 48.47 219 GLY A N 1
ATOM 1738 C CA . GLY A 1 219 ? -23.201 11.645 27.216 1.00 48.47 219 GLY A CA 1
ATOM 1739 C C . GLY A 1 219 ? -22.916 12.128 28.634 1.00 48.47 219 GLY A C 1
ATOM 1740 O O . GLY A 1 219 ? -22.227 11.452 29.391 1.00 48.47 219 GLY A O 1
ATOM 1741 N N . LYS A 1 220 ? -23.503 13.257 29.056 1.00 44.38 220 LYS A N 1
ATOM 1742 C CA . LYS A 1 220 ? -23.820 13.408 30.485 1.00 44.38 220 LYS A CA 1
ATOM 1743 C C . LYS A 1 220 ? -24.799 12.287 30.805 1.00 44.38 220 LYS A C 1
ATOM 1745 O O . LYS A 1 220 ? -25.914 12.317 30.290 1.00 44.38 220 LYS A O 1
ATOM 1750 N N . ALA A 1 221 ? -24.368 11.308 31.597 1.00 46.75 221 ALA A N 1
ATOM 1751 C CA . ALA A 1 221 ? -25.215 10.227 32.078 1.00 46.75 221 ALA A CA 1
ATOM 1752 C C . ALA A 1 221 ? -26.526 10.819 32.613 1.00 46.75 221 ALA A C 1
ATOM 1754 O O . ALA A 1 221 ? -26.551 11.462 33.665 1.00 46.75 221 ALA A O 1
ATOM 1755 N N . PHE A 1 222 ? -27.614 10.653 31.862 1.00 44.75 222 PHE A N 1
ATOM 1756 C CA . PHE A 1 222 ? -28.943 10.883 32.394 1.00 44.75 222 PHE A CA 1
ATOM 1757 C C . PHE A 1 222 ? -29.173 9.719 33.351 1.00 44.75 222 PHE A C 1
ATOM 1759 O O . PHE A 1 222 ? -29.479 8.605 32.933 1.00 44.75 222 PHE A O 1
ATOM 1766 N N . LEU A 1 223 ? -28.920 9.968 34.637 1.00 40.38 223 LEU A N 1
ATOM 1767 C CA . LEU A 1 223 ? -29.374 9.110 35.720 1.00 40.38 223 LEU A CA 1
ATOM 1768 C C . LEU A 1 223 ? -30.896 9.031 35.605 1.00 40.38 223 LEU A C 1
ATOM 1770 O O . LEU A 1 223 ? -31.616 9.900 36.091 1.00 40.38 223 LEU A O 1
ATOM 1774 N N . LEU A 1 224 ? -31.384 8.002 34.919 1.00 45.88 224 LEU A N 1
ATOM 1775 C CA . LEU A 1 224 ? -32.757 7.556 35.053 1.00 45.88 224 LEU A CA 1
ATOM 1776 C C . LEU A 1 224 ? -32.854 6.903 36.431 1.00 45.88 224 LEU A C 1
ATOM 1778 O O . LEU A 1 224 ? -32.654 5.703 36.586 1.00 45.88 224 LEU A O 1
ATOM 1782 N N . THR A 1 225 ? -33.101 7.724 37.448 1.00 44.72 225 THR A N 1
ATOM 1783 C CA . THR A 1 225 ? -33.678 7.250 38.702 1.00 44.72 225 THR A CA 1
ATOM 1784 C C . THR A 1 225 ? -35.078 6.736 38.381 1.00 44.72 225 THR A C 1
ATOM 1786 O O . THR A 1 225 ? -35.968 7.537 38.084 1.00 44.72 225 THR A O 1
ATOM 1789 N N . GLN A 1 226 ? -35.239 5.413 38.379 1.00 42.06 226 GLN A N 1
ATOM 1790 C CA . GLN A 1 226 ? -36.515 4.775 38.699 1.00 42.06 226 GLN A CA 1
ATOM 1791 C C . GLN A 1 226 ? -36.618 4.611 40.212 1.00 42.06 226 GLN A C 1
ATOM 1793 O O . GLN A 1 226 ? -35.569 4.324 40.835 1.00 42.06 226 GLN A O 1
#

Sequence (226 aa):
MSANKKLWHSKTRAHSRAQAAVTDALFLLIIVSSLTGFLFIFAANYGKGISDQVNRNDNFEFASSALKTIMYQSTPRDSNQQINVLSPDPDLELDYLMALVKEDYADDQVLSDNTKRNLARSTYLVMRPVADTQDYLFAINTAQKYVFVMVWRTNFDVQLDPNTGKPIRFQNVGLNAGETHELFFCDPKLSDNAVQKLFLRVGNTVQAQALINMVEFTGKAFLLTQ

Foldseek 3Di:
DPPVVVVVVVVVVVVVVVVVVVVVVVVVVVVVVVVVVVVVVVVVVVVVVVVVVVVLVVVQVLQQVLVVCLQAPKDFLDLVDDPDVPPPDPPGDIDRLLVSVQVQCQEPVAHDPSNLVRSQVSSCVSCVVCLLPDKDWDWDDDPPWTRWIKTKAFDWQFDADPVPRHGDPPDDTDGDPPDGIDIDTDDRVDDPVNVVVVVVPDDDDHDDDDDDDRHHPPDPPPPPDD

Secondary structure (DSSP, 8-state):
-HHHHHHHHHHHHHHHHHHHHHHHHHHHHHHHHHHHHHHHHHHHHHHHHHHHHHHHHHHHHHHHHHHHHHHH-EEESSTTS---TT---TT--EEEHHHHHHHHHHHHSS--HHHHHHHHHHHHHHHTTTTTT--EEEEEE-SS-EEEEEEEEE-EE-PBPTTT-SB-TT---EEPSS-SEEEEEE-TT--HHHHHHHHTT--S---------PPP----------

Radius of gyration: 33.77 Å; chains: 1; bounding box: 93×38×112 Å